Protein AF-A0A096A173-F1 (afdb_monomer)

Radius of gyration: 18.86 Å; Cα contacts (8 Å, |Δi|>4): 396; chains: 1; bounding box: 48×46×53 Å

pLDDT: mean 77.0, std 23.33, range [26.2, 98.31]

Secondary structure (DSSP, 8-state):
---GGGB--GGGTTT-SS-EEEETTTEEEETTGGG-HHHHHHHHHHHHHHHSSSSEEEEEEEEEEEE----TT-----EEEEEEEEEEEES---HHHHHHHHHHHHHHHTTT-S---SSS-----S----TTHHHHHHHHHHHHHS-S--GGGG-BPPHHHHHHHHHHH--GGGS---SSS-EE---TTT-TTPPPEE-PPPGGGGSSPPP-TTS-TTEEEEEEE--GGGS-TTSTTTTT------

Organism: NCBI:txid1401065

Structure (mmCIF, N/CA/C/O backbone):
data_AF-A0A096A173-F1
#
_entry.id   AF-A0A096A173-F1
#
loop_
_atom_site.group_PDB
_atom_site.id
_atom_site.type_symbol
_atom_site.label_atom_id
_atom_site.label_alt_id
_atom_site.label_comp_id
_atom_site.label_asym_id
_atom_site.label_entity_id
_atom_site.label_seq_id
_atom_site.pdbx_PDB_ins_code
_atom_site.Cartn_x
_atom_site.Cartn_y
_atom_site.Cartn_z
_atom_site.occupancy
_atom_site.B_iso_or_equiv
_atom_site.auth_seq_id
_atom_site.auth_comp_id
_atom_site.auth_asym_id
_atom_site.auth_atom_id
_atom_site.pdbx_PDB_model_num
ATOM 1 N N . MET A 1 1 ? 13.958 -5.681 0.541 1.00 63.72 1 MET A N 1
ATOM 2 C CA . MET A 1 1 ? 14.203 -4.864 -0.664 1.00 63.72 1 MET A CA 1
ATOM 3 C C . MET A 1 1 ? 14.068 -5.769 -1.860 1.00 63.72 1 MET A C 1
ATOM 5 O O . MET A 1 1 ? 14.714 -6.819 -1.866 1.00 63.72 1 MET A O 1
ATOM 9 N N . SER A 1 2 ? 13.251 -5.351 -2.819 1.00 82.19 2 SER A N 1
ATOM 10 C CA . SER A 1 2 ? 13.008 -6.082 -4.056 1.00 82.19 2 SER A CA 1
ATOM 11 C C . SER A 1 2 ? 14.286 -6.276 -4.865 1.00 82.19 2 SER A C 1
ATOM 13 O O . SER A 1 2 ? 15.224 -5.469 -4.803 1.00 82.19 2 SER A O 1
ATOM 15 N N . LYS A 1 3 ? 14.329 -7.359 -5.632 1.00 90.69 3 LYS A N 1
ATOM 16 C CA . LYS A 1 3 ? 15.422 -7.715 -6.536 1.00 90.69 3 LYS A CA 1
ATOM 17 C C . LYS A 1 3 ? 14.900 -7.832 -7.959 1.00 90.69 3 LYS A C 1
ATOM 19 O O . LYS A 1 3 ? 13.739 -8.136 -8.201 1.00 90.69 3 LYS A O 1
ATOM 24 N N . ARG A 1 4 ? 15.816 -7.718 -8.919 1.00 94.06 4 ARG A N 1
ATOM 25 C CA . ARG A 1 4 ? 15.527 -7.952 -10.340 1.00 94.06 4 ARG A CA 1
ATOM 26 C C . ARG A 1 4 ? 14.900 -9.325 -10.601 1.00 94.06 4 ARG A C 1
ATOM 28 O O . ARG A 1 4 ? 14.065 -9.461 -11.485 1.00 94.06 4 ARG A O 1
ATOM 35 N N . SER A 1 5 ? 15.340 -10.344 -9.859 1.00 94.56 5 SER A N 1
ATOM 36 C CA . SER A 1 5 ? 14.834 -11.718 -9.954 1.00 94.56 5 SER A CA 1
ATOM 37 C C . SER A 1 5 ? 13.369 -11.847 -9.554 1.00 94.56 5 SER A C 1
ATOM 39 O O . SER A 1 5 ? 12.719 -12.796 -9.973 1.00 94.56 5 SER A O 1
ATOM 41 N N . ASP A 1 6 ? 12.862 -10.897 -8.770 1.00 94.94 6 ASP A N 1
ATOM 42 C CA . ASP A 1 6 ? 11.492 -10.915 -8.271 1.00 94.94 6 ASP A CA 1
ATOM 43 C C . ASP A 1 6 ? 10.515 -10.412 -9.344 1.00 94.94 6 ASP A C 1
ATOM 45 O O . ASP A 1 6 ? 9.308 -10.525 -9.160 1.00 94.94 6 ASP A O 1
ATOM 49 N N . ILE A 1 7 ? 11.013 -9.886 -10.476 1.00 97.81 7 ILE A N 1
ATOM 50 C CA . ILE A 1 7 ? 10.177 -9.415 -11.581 1.00 97.81 7 ILE A CA 1
ATOM 51 C C . ILE A 1 7 ? 9.502 -10.604 -12.273 1.00 97.81 7 ILE A C 1
ATOM 53 O O . ILE A 1 7 ? 10.168 -11.451 -12.887 1.00 97.81 7 ILE A O 1
ATOM 57 N N . ILE A 1 8 ? 8.173 -10.625 -12.219 1.00 97.50 8 ILE A N 1
ATOM 58 C CA . ILE A 1 8 ? 7.322 -11.687 -12.771 1.00 97.50 8 ILE A CA 1
ATOM 59 C C . ILE A 1 8 ? 6.489 -11.199 -13.961 1.00 97.50 8 ILE A C 1
ATOM 61 O O . ILE A 1 8 ? 6.553 -10.029 -14.341 1.00 97.50 8 ILE A O 1
ATOM 65 N N . ASP A 1 9 ? 5.726 -12.112 -14.565 1.00 96.88 9 ASP A N 1
ATOM 66 C CA . ASP A 1 9 ? 4.742 -11.748 -15.579 1.00 96.88 9 ASP A CA 1
ATOM 67 C C . ASP A 1 9 ? 3.527 -11.035 -14.951 1.00 96.88 9 ASP A C 1
ATOM 69 O O . ASP A 1 9 ? 3.033 -11.475 -13.908 1.00 96.88 9 ASP A O 1
ATOM 73 N N . PRO A 1 10 ? 3.022 -9.946 -15.557 1.00 95.00 10 PRO A N 1
ATOM 74 C CA . PRO A 1 10 ? 1.789 -9.289 -15.131 1.00 95.00 10 PRO A CA 1
ATOM 75 C C . PRO A 1 10 ? 0.573 -10.200 -14.974 1.00 95.00 10 PRO A C 1
ATOM 77 O O . PRO A 1 10 ? -0.252 -9.928 -14.101 1.00 95.00 10 PRO A O 1
ATOM 80 N N . SER A 1 11 ? 0.440 -11.260 -15.782 1.00 94.62 11 SER A N 1
ATOM 81 C CA . SER A 1 11 ? -0.697 -12.189 -15.692 1.00 94.62 11 SER A CA 1
ATOM 82 C C . SER A 1 11 ? -0.766 -12.896 -14.341 1.00 94.62 11 SER A C 1
ATOM 84 O O . SER A 1 11 ? -1.846 -13.239 -13.867 1.00 94.62 11 SER A O 1
ATOM 86 N N . ASP A 1 12 ? 0.386 -13.075 -13.697 1.00 94.44 12 ASP A N 1
ATOM 87 C CA . ASP A 1 12 ? 0.510 -13.735 -12.403 1.00 94.44 12 ASP A CA 1
ATOM 88 C C . ASP A 1 12 ? 0.215 -12.792 -11.225 1.00 94.44 12 ASP A C 1
ATOM 90 O O . ASP A 1 12 ? -0.012 -13.248 -10.101 1.00 94.44 12 ASP A O 1
ATOM 94 N N . ALA A 1 13 ? 0.235 -11.473 -11.450 1.00 93.19 13 ALA A N 1
ATOM 95 C CA . ALA A 1 13 ? 0.161 -10.467 -10.391 1.00 93.19 13 ALA A CA 1
ATOM 96 C C . ALA A 1 13 ? -1.110 -10.543 -9.520 1.00 93.19 13 ALA A C 1
ATOM 98 O O . ALA A 1 13 ? -0.990 -10.388 -8.302 1.00 93.19 13 ALA A O 1
ATOM 99 N N . PRO A 1 14 ? -2.314 -10.821 -10.067 1.00 90.06 14 PRO A N 1
ATOM 100 C CA . PRO A 1 14 ? -3.526 -10.922 -9.255 1.00 90.06 14 PRO A CA 1
ATOM 101 C C . PRO A 1 14 ? -3.526 -12.092 -8.265 1.00 90.06 14 PRO A C 1
ATOM 103 O O . PRO A 1 14 ? -4.200 -12.010 -7.236 1.00 90.06 14 PRO A O 1
ATOM 106 N N . VAL A 1 15 ? -2.791 -13.167 -8.572 1.00 88.81 15 VAL A N 1
ATOM 107 C CA . VAL A 1 15 ? -2.857 -14.446 -7.844 1.00 88.81 15 VAL A CA 1
ATOM 108 C C . VAL A 1 15 ? -1.610 -14.745 -7.016 1.00 88.81 15 VAL A C 1
ATOM 110 O O . VAL A 1 15 ? -1.698 -15.474 -6.028 1.00 88.81 15 VAL A O 1
ATOM 113 N N . LYS A 1 16 ? -0.442 -14.198 -7.375 1.00 90.81 16 LYS A N 1
ATOM 114 C CA . LYS A 1 16 ? 0.799 -14.501 -6.658 1.00 90.81 16 LYS A CA 1
ATOM 115 C C . LYS A 1 16 ? 0.898 -13.793 -5.312 1.00 90.81 16 LYS A C 1
ATOM 117 O O . LYS A 1 16 ? 0.551 -12.631 -5.131 1.00 90.81 16 LYS A O 1
ATOM 122 N N . ALA A 1 17 ? 1.459 -14.542 -4.368 1.00 87.81 17 ALA A N 1
ATOM 123 C CA . ALA A 1 17 ? 1.749 -14.117 -3.008 1.00 87.81 17 ALA A CA 1
ATOM 124 C C . ALA A 1 17 ? 2.916 -13.124 -2.899 1.00 87.81 17 ALA A C 1
ATOM 126 O O . ALA A 1 17 ? 3.053 -12.457 -1.878 1.00 87.81 17 ALA A O 1
ATOM 127 N N . SER A 1 18 ? 3.793 -13.093 -3.897 1.00 92.19 18 SER A N 1
ATOM 128 C CA . SER A 1 18 ? 5.006 -12.287 -3.926 1.00 92.19 18 SER A CA 1
ATOM 129 C C . SER A 1 18 ? 5.456 -12.084 -5.369 1.00 92.19 18 SER A C 1
ATOM 131 O O . SER A 1 18 ? 5.019 -12.789 -6.283 1.00 92.19 18 SER A O 1
ATOM 133 N N . GLY A 1 19 ? 6.335 -11.109 -5.563 1.00 95.06 19 GLY A N 1
ATOM 134 C CA . GLY A 1 19 ? 6.853 -10.725 -6.866 1.00 95.06 19 GLY A CA 1
ATOM 135 C C . GLY A 1 19 ? 6.856 -9.214 -7.021 1.00 95.06 19 GLY A C 1
ATOM 136 O O . GLY A 1 19 ? 6.319 -8.483 -6.191 1.00 95.06 19 GLY A O 1
ATOM 137 N N . LEU A 1 20 ? 7.476 -8.766 -8.097 1.00 97.69 20 LEU A N 1
ATOM 138 C CA . LEU A 1 20 ? 7.623 -7.372 -8.451 1.00 97.69 20 LEU A CA 1
ATOM 139 C C . LEU A 1 20 ? 7.046 -7.174 -9.853 1.00 97.69 20 LEU A C 1
ATOM 141 O O . LEU A 1 20 ? 7.402 -7.883 -10.793 1.00 97.69 20 LEU A O 1
ATOM 145 N N . VAL A 1 21 ? 6.155 -6.205 -10.008 1.00 98.06 21 VAL A N 1
ATOM 146 C CA . VAL A 1 21 ? 5.632 -5.799 -11.320 1.00 98.06 21 VAL A CA 1
ATOM 147 C C . VAL A 1 21 ? 5.715 -4.289 -11.462 1.00 98.06 21 VAL A C 1
ATOM 149 O O . VAL A 1 21 ? 5.826 -3.568 -10.470 1.00 98.06 21 VAL A O 1
ATOM 152 N N . TYR A 1 22 ? 5.683 -3.804 -12.701 1.00 98.31 22 TYR A N 1
ATOM 153 C CA . TYR A 1 22 ? 5.669 -2.374 -12.980 1.00 98.31 22 TYR A CA 1
ATOM 154 C C . TYR A 1 22 ? 4.326 -1.954 -13.581 1.00 98.31 22 TYR A C 1
ATOM 156 O O . TYR A 1 22 ? 3.824 -2.574 -14.519 1.00 98.31 22 TYR A O 1
ATOM 164 N N . SER A 1 23 ? 3.768 -0.883 -13.030 1.00 98.12 23 SER A N 1
ATOM 165 C CA . SER A 1 23 ? 2.531 -0.224 -13.430 1.00 98.12 23 SER A CA 1
ATOM 166 C C . SER A 1 23 ? 2.847 1.156 -13.992 1.00 98.12 23 SER A C 1
ATOM 168 O O . SER A 1 23 ? 3.583 1.933 -13.384 1.00 98.12 23 SER A O 1
ATOM 170 N N . GLU A 1 24 ? 2.227 1.514 -15.114 1.00 96.94 24 GLU A N 1
ATOM 171 C CA . GLU A 1 24 ? 2.326 2.883 -15.639 1.00 96.94 24 GLU A CA 1
ATOM 172 C C . GLU A 1 24 ? 1.540 3.907 -14.805 1.00 96.94 24 GLU A C 1
ATOM 174 O O . GLU A 1 24 ? 1.731 5.110 -14.970 1.00 96.94 24 GLU A O 1
ATOM 179 N N . VAL A 1 25 ? 0.671 3.441 -13.904 1.00 97.06 25 VAL A N 1
ATOM 180 C CA . VAL A 1 25 ? -0.193 4.277 -13.062 1.00 97.06 25 VAL A CA 1
ATOM 181 C C . VAL A 1 25 ? 0.436 4.534 -11.695 1.00 97.06 25 VAL A C 1
ATOM 183 O O . VAL A 1 25 ? 0.463 5.678 -11.247 1.00 97.06 25 VAL A O 1
ATOM 186 N N . ILE A 1 26 ? 0.949 3.493 -11.028 1.00 96.50 26 ILE A N 1
ATOM 187 C CA . ILE A 1 26 ? 1.466 3.602 -9.652 1.00 96.50 26 ILE A CA 1
ATOM 188 C C . ILE A 1 26 ? 2.958 3.278 -9.494 1.00 96.50 26 ILE A C 1
ATOM 190 O O . ILE A 1 26 ? 3.491 3.413 -8.394 1.00 96.50 26 ILE A O 1
ATOM 194 N N . GLY A 1 27 ? 3.654 2.927 -10.579 1.00 97.25 27 GLY A N 1
ATOM 195 C CA . GLY A 1 27 ? 5.081 2.608 -10.570 1.00 97.25 27 GLY A CA 1
ATOM 196 C C . GLY A 1 27 ? 5.355 1.149 -10.207 1.00 97.25 27 GLY A C 1
ATOM 197 O O . GLY A 1 27 ? 4.614 0.247 -10.596 1.00 97.25 27 GLY A O 1
ATOM 198 N N . TRP A 1 28 ? 6.450 0.897 -9.493 1.00 97.81 28 TRP A N 1
ATOM 199 C CA . TRP A 1 28 ? 6.791 -0.450 -9.031 1.00 97.81 28 TRP A CA 1
ATOM 200 C C . TRP A 1 28 ? 5.852 -0.921 -7.917 1.00 97.81 28 TRP A C 1
ATOM 202 O O . TRP A 1 28 ? 5.540 -0.157 -7.005 1.00 97.81 28 TRP A O 1
ATOM 212 N N . ILE A 1 29 ? 5.433 -2.185 -7.991 1.00 97.12 29 ILE A N 1
ATOM 213 C CA . ILE A 1 29 ? 4.527 -2.825 -7.034 1.00 97.12 29 ILE A CA 1
ATOM 214 C C . ILE A 1 29 ? 5.198 -4.081 -6.483 1.00 97.12 29 ILE A C 1
ATOM 216 O O . ILE A 1 29 ? 5.394 -5.048 -7.223 1.00 97.12 29 ILE A O 1
ATOM 220 N N . ASP A 1 30 ? 5.496 -4.079 -5.185 1.00 95.00 30 ASP A N 1
ATOM 221 C CA . ASP A 1 30 ? 5.823 -5.292 -4.435 1.00 95.00 30 ASP A CA 1
ATOM 222 C C . ASP A 1 30 ? 4.512 -6.004 -4.082 1.00 95.00 30 ASP A C 1
ATOM 224 O O . ASP A 1 30 ? 3.683 -5.508 -3.312 1.00 95.00 30 ASP A O 1
ATOM 228 N N . LEU A 1 31 ? 4.305 -7.178 -4.675 1.00 94.62 31 LEU A N 1
ATOM 229 C CA . LEU A 1 31 ? 3.081 -7.952 -4.505 1.00 94.62 31 LEU A CA 1
ATOM 230 C C . LEU A 1 31 ? 2.922 -8.515 -3.100 1.00 94.62 31 LEU A C 1
ATOM 232 O O . LEU A 1 31 ? 1.787 -8.749 -2.707 1.00 94.62 31 LEU A O 1
ATOM 236 N N . GLY A 1 32 ? 4.010 -8.715 -2.352 1.00 90.25 32 GLY A N 1
ATOM 237 C CA . GLY A 1 32 ? 3.960 -9.118 -0.950 1.00 90.25 32 GLY A CA 1
ATOM 238 C C . GLY A 1 32 ? 3.391 -8.004 -0.074 1.00 90.25 32 GLY A C 1
ATOM 239 O O . GLY A 1 32 ? 2.492 -8.253 0.729 1.00 90.25 32 GLY A O 1
ATOM 240 N N . HIS A 1 33 ? 3.837 -6.765 -0.292 1.00 88.69 33 HIS A N 1
ATOM 241 C CA . HIS A 1 33 ? 3.277 -5.580 0.369 1.00 88.69 33 HIS A CA 1
ATOM 242 C C . HIS A 1 33 ? 1.841 -5.283 -0.084 1.00 88.69 33 HIS A C 1
ATOM 244 O O . HIS A 1 33 ? 0.974 -4.966 0.728 1.00 88.69 33 HIS A O 1
ATOM 250 N N . ALA A 1 34 ? 1.540 -5.469 -1.369 1.00 93.31 34 ALA A N 1
ATOM 251 C CA . ALA A 1 34 ? 0.218 -5.199 -1.928 1.00 93.31 34 ALA A CA 1
ATOM 252 C C . ALA A 1 34 ? -0.868 -6.222 -1.551 1.00 93.31 34 ALA A C 1
ATOM 254 O O . ALA A 1 34 ? -1.975 -6.148 -2.084 1.00 93.31 34 ALA A O 1
ATOM 255 N N . ARG A 1 35 ? -0.610 -7.187 -0.659 1.00 90.44 35 ARG A N 1
ATOM 256 C CA . ARG A 1 35 ? -1.622 -8.167 -0.217 1.00 90.44 35 ARG A CA 1
ATOM 257 C C . ARG A 1 35 ? -2.678 -7.537 0.681 1.00 90.44 35 ARG A C 1
ATOM 259 O O . ARG A 1 35 ? -3.853 -7.882 0.544 1.00 90.44 35 ARG A O 1
ATOM 266 N N . GLY A 1 36 ? -2.261 -6.658 1.592 1.00 91.25 36 GLY A N 1
ATOM 267 C CA . GLY A 1 36 ? -3.119 -6.094 2.639 1.00 91.25 36 GLY A CA 1
ATOM 268 C C . GLY A 1 36 ? -3.430 -7.051 3.794 1.00 91.25 36 GLY A C 1
ATOM 269 O O . GLY A 1 36 ? -4.474 -6.910 4.429 1.00 91.25 36 GLY A O 1
ATOM 270 N N . ASP A 1 37 ? -2.591 -8.066 4.036 1.00 90.00 37 ASP A N 1
ATOM 271 C CA . ASP A 1 37 ? -2.775 -8.999 5.163 1.00 90.00 37 ASP A CA 1
ATOM 272 C C . ASP A 1 37 ? -2.637 -8.291 6.520 1.00 90.00 37 ASP A C 1
ATOM 274 O O . ASP A 1 37 ? -3.414 -8.541 7.438 1.00 90.00 37 ASP A O 1
ATOM 278 N N . ASP A 1 38 ? -1.703 -7.350 6.614 1.00 87.00 38 ASP A N 1
ATOM 279 C CA . ASP A 1 38 ? -1.510 -6.455 7.756 1.00 87.00 38 ASP A CA 1
ATOM 280 C C . ASP A 1 38 ? -2.766 -5.623 8.063 1.00 87.00 38 ASP A C 1
ATOM 282 O O . ASP A 1 38 ? -3.218 -5.552 9.208 1.00 87.00 38 ASP A O 1
ATOM 286 N N . ILE A 1 39 ? -3.394 -5.055 7.033 1.00 94.12 39 ILE A N 1
ATOM 287 C CA . ILE A 1 39 ? -4.641 -4.299 7.164 1.00 94.12 39 ILE A CA 1
ATOM 288 C C . ILE A 1 39 ? -5.798 -5.214 7.565 1.00 94.12 39 ILE A C 1
ATOM 290 O O . ILE A 1 39 ? -6.571 -4.857 8.455 1.00 94.12 39 ILE A O 1
ATOM 294 N N . ARG A 1 40 ? -5.913 -6.412 6.978 1.00 95.06 40 ARG A N 1
ATOM 295 C CA . ARG A 1 40 ? -6.922 -7.401 7.399 1.00 95.06 40 ARG A CA 1
ATOM 296 C C . ARG A 1 40 ? -6.765 -7.774 8.873 1.00 95.06 40 ARG A C 1
ATOM 298 O O . ARG A 1 40 ? -7.765 -7.815 9.587 1.00 95.06 40 ARG A O 1
ATOM 305 N N . ALA A 1 41 ? -5.535 -7.965 9.345 1.00 93.19 41 ALA A N 1
ATOM 306 C CA . ALA A 1 41 ? -5.255 -8.244 10.751 1.00 93.19 41 ALA A CA 1
ATOM 307 C C . ALA A 1 41 ? -5.673 -7.082 11.670 1.00 93.19 41 ALA A C 1
ATOM 309 O O . ALA A 1 41 ? -6.257 -7.312 12.731 1.00 93.19 41 ALA A O 1
ATOM 310 N N . VAL A 1 42 ? -5.440 -5.829 11.264 1.00 94.75 42 VAL A N 1
ATOM 311 C CA . VAL A 1 42 ? -5.917 -4.640 11.996 1.00 94.75 42 VAL A CA 1
ATOM 312 C C . VAL A 1 42 ? -7.443 -4.591 12.059 1.00 94.75 42 VAL A C 1
ATOM 314 O O . VAL A 1 42 ? -8.014 -4.389 13.131 1.00 94.75 42 VAL A O 1
ATOM 317 N N . LEU A 1 43 ? -8.125 -4.805 10.933 1.00 97.00 43 LEU A N 1
ATOM 318 C CA . LEU A 1 43 ? -9.590 -4.783 10.887 1.00 97.00 43 LEU A CA 1
ATOM 319 C C . LEU A 1 43 ? -10.205 -5.915 11.712 1.00 97.00 43 LEU A C 1
ATOM 321 O O . LEU A 1 43 ? -11.227 -5.697 12.365 1.00 97.00 43 LEU A O 1
ATOM 325 N N . HIS A 1 44 ? -9.565 -7.085 11.735 1.00 96.75 44 HIS A N 1
ATOM 326 C CA . HIS A 1 44 ? -9.956 -8.200 12.589 1.00 96.75 44 HIS A CA 1
ATOM 327 C C . HIS A 1 44 ? -9.815 -7.852 14.077 1.00 96.75 44 HIS A C 1
ATOM 329 O O . HIS A 1 44 ? -10.771 -8.025 14.831 1.00 96.75 44 HIS A O 1
ATOM 335 N N . GLN A 1 45 ? -8.682 -7.273 14.501 1.00 97.12 45 GLN A N 1
ATOM 336 C CA . GLN A 1 45 ? -8.511 -6.783 15.878 1.00 97.12 45 GLN A CA 1
ATOM 337 C C . GLN A 1 45 ? -9.610 -5.785 16.263 1.00 97.12 45 GLN A C 1
ATOM 339 O O . GLN A 1 45 ? -10.197 -5.898 17.337 1.00 97.12 45 GLN A O 1
ATOM 344 N N . MET A 1 46 ? -9.948 -4.846 15.370 1.00 97.19 46 MET A N 1
ATOM 345 C CA . MET A 1 46 ? -11.050 -3.913 15.616 1.00 97.19 46 MET A CA 1
ATOM 346 C C . MET A 1 46 ? -12.406 -4.618 15.687 1.00 97.19 46 MET A C 1
ATOM 348 O O . MET A 1 46 ? -13.233 -4.257 16.510 1.00 97.19 46 MET A O 1
ATOM 352 N N . GLN A 1 47 ? -12.662 -5.618 14.842 1.00 97.44 47 GLN A N 1
ATOM 353 C CA . GLN A 1 47 ? -13.907 -6.388 14.885 1.00 97.44 47 GLN A CA 1
ATOM 354 C C . GLN A 1 47 ? -14.070 -7.151 16.206 1.00 97.44 47 GLN A C 1
ATOM 356 O O . GLN A 1 47 ? -15.172 -7.183 16.749 1.00 97.44 47 GLN A O 1
ATOM 361 N N . VAL A 1 48 ? -12.992 -7.747 16.720 1.00 97.00 48 VAL A N 1
ATOM 362 C CA . VAL A 1 48 ? -12.975 -8.392 18.042 1.00 97.00 48 VAL A CA 1
ATOM 363 C C . VAL A 1 48 ? -13.208 -7.354 19.141 1.00 97.00 48 VAL A C 1
ATOM 365 O O . VAL A 1 48 ? -14.061 -7.554 20.002 1.00 97.00 48 VAL A O 1
ATOM 368 N N . GLY A 1 49 ? -12.516 -6.216 19.073 1.00 95.75 49 GLY A N 1
ATOM 369 C CA . GLY A 1 49 ? -12.652 -5.120 20.030 1.00 95.75 49 GLY A CA 1
ATOM 370 C C . GLY A 1 49 ? -14.065 -4.534 20.107 1.00 95.75 49 GLY A C 1
ATOM 371 O O . GLY A 1 49 ? -14.609 -4.382 21.198 1.00 95.75 49 GLY A O 1
ATOM 372 N N . GLU A 1 50 ? -14.709 -4.302 18.962 1.00 96.19 50 GLU A N 1
ATOM 373 C CA . GLU A 1 50 ? -16.099 -3.822 18.878 1.00 96.19 50 GLU A CA 1
ATOM 374 C C . GLU A 1 50 ? -17.120 -4.805 19.478 1.00 96.19 50 GLU A C 1
ATOM 376 O O . GLU A 1 50 ? -18.206 -4.400 19.892 1.00 96.19 50 GLU A O 1
ATOM 381 N N . ARG A 1 51 ? -16.782 -6.098 19.559 1.00 95.94 51 ARG A N 1
ATOM 382 C CA . ARG A 1 51 ? -17.609 -7.133 20.204 1.00 95.94 51 ARG A CA 1
ATOM 383 C C . ARG A 1 51 ? -17.314 -7.307 21.694 1.00 95.94 51 ARG A C 1
ATOM 385 O O . ARG A 1 51 ? -18.062 -8.006 22.368 1.00 95.94 51 ARG A O 1
ATOM 392 N N . SER A 1 52 ? -16.245 -6.699 22.207 1.00 94.00 52 SER A N 1
ATOM 393 C CA . SER A 1 52 ? -15.889 -6.774 23.627 1.00 94.00 52 SER A CA 1
ATOM 394 C C . SER A 1 52 ? -16.825 -5.921 24.492 1.00 94.00 52 SER A C 1
ATOM 396 O O . SER A 1 52 ? -17.529 -5.048 23.982 1.00 94.00 52 SER A O 1
ATOM 398 N N . ASN A 1 53 ? -16.826 -6.140 25.808 1.00 93.19 53 ASN A N 1
ATOM 399 C CA . ASN A 1 53 ? -17.572 -5.309 26.763 1.00 93.19 53 ASN A CA 1
ATOM 400 C C . ASN A 1 53 ? -16.793 -4.066 27.220 1.00 93.19 53 ASN A C 1
ATOM 402 O O . ASN A 1 53 ? -17.319 -3.266 27.988 1.00 93.19 53 ASN A O 1
ATOM 406 N N . GLU A 1 54 ? -15.571 -3.880 26.721 1.00 91.19 54 GLU A N 1
ATOM 407 C CA . GLU A 1 54 ? -14.709 -2.778 27.126 1.00 91.19 54 GLU A CA 1
ATOM 408 C C . GLU A 1 54 ? -15.084 -1.469 26.407 1.00 91.19 54 GLU A C 1
ATOM 410 O O . GLU A 1 54 ? -15.416 -1.480 25.214 1.00 91.19 54 GLU A O 1
ATOM 415 N N . PRO A 1 55 ? -15.001 -0.308 27.087 1.00 90.50 55 PRO A N 1
ATOM 416 C CA . PRO A 1 55 ? -15.242 0.993 26.462 1.00 90.50 55 PRO A CA 1
ATOM 417 C C . PRO A 1 55 ? -14.164 1.362 25.430 1.00 90.50 55 PRO A C 1
ATOM 419 O O . PRO A 1 55 ? -14.424 2.146 24.515 1.00 90.50 55 PRO A O 1
ATOM 422 N N . TYR A 1 56 ? -12.967 0.784 25.560 1.00 92.88 56 TYR A N 1
ATOM 423 C CA . TYR A 1 56 ? -11.846 0.923 24.635 1.00 92.88 56 TYR A CA 1
ATOM 424 C C . TYR A 1 56 ? -11.225 -0.441 24.366 1.00 92.88 56 TYR A C 1
ATOM 426 O O . TYR A 1 56 ? -11.154 -1.282 25.255 1.00 92.88 56 TYR A O 1
ATOM 434 N N . TYR A 1 57 ? -10.694 -0.634 23.165 1.00 93.19 57 TYR A N 1
ATOM 435 C CA . TYR A 1 57 ? -9.949 -1.839 22.822 1.00 93.19 57 TYR A CA 1
ATOM 436 C C . TYR A 1 57 ? -8.618 -1.498 22.160 1.00 93.19 57 TYR A C 1
ATOM 438 O O . TYR A 1 57 ? -8.461 -0.486 21.473 1.00 93.19 57 TYR A O 1
ATOM 446 N N . ARG A 1 58 ? -7.632 -2.365 22.3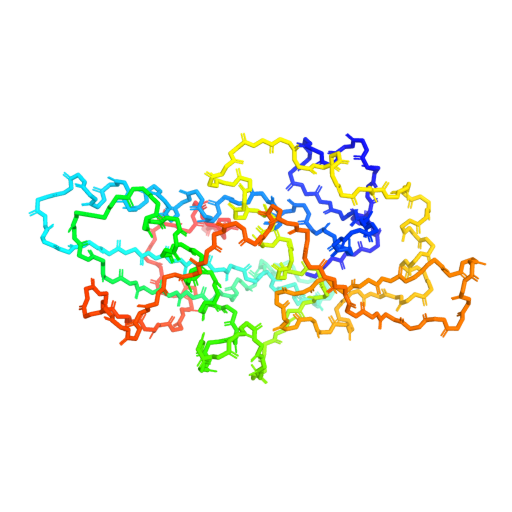89 1.00 92.12 58 ARG A N 1
ATOM 447 C CA . ARG A 1 58 ? -6.272 -2.205 21.880 1.00 92.12 58 ARG A CA 1
ATOM 448 C C . ARG A 1 58 ? -6.155 -2.764 20.468 1.00 92.12 58 ARG A C 1
ATOM 450 O O . ARG A 1 58 ? -6.530 -3.906 20.225 1.00 92.12 58 ARG A O 1
ATOM 457 N N . VAL A 1 59 ? -5.556 -1.987 19.571 1.00 92.56 59 VAL A N 1
ATOM 458 C CA . VAL A 1 59 ? -5.203 -2.414 18.213 1.00 92.56 59 VAL A CA 1
ATOM 459 C C . VAL A 1 59 ? -3.734 -2.153 17.959 1.00 92.56 59 VAL A C 1
ATOM 461 O O . VAL A 1 59 ? -3.218 -1.076 18.256 1.00 92.56 59 VAL A O 1
ATOM 464 N N . VAL A 1 60 ? -3.064 -3.147 17.391 1.00 88.06 60 VAL A N 1
ATOM 465 C CA . VAL A 1 60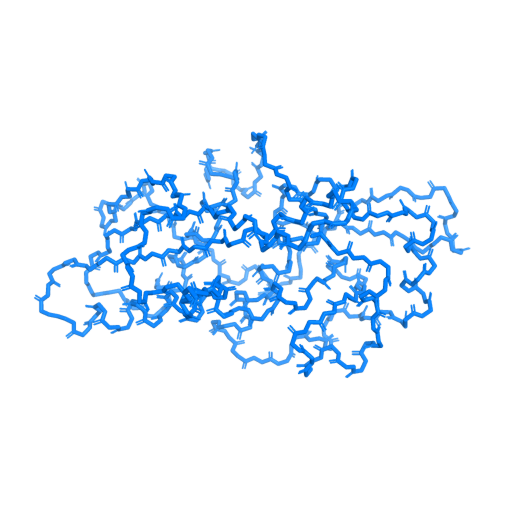 ? -1.664 -3.075 16.985 1.00 88.06 60 VAL A CA 1
ATOM 466 C C . VAL A 1 60 ? -1.586 -3.127 15.473 1.00 88.06 60 VAL A C 1
ATOM 468 O O . VAL A 1 60 ? -2.116 -4.048 14.853 1.00 88.06 60 VAL A O 1
ATOM 471 N N . TYR A 1 61 ? -0.871 -2.175 14.890 1.00 85.50 61 TYR A N 1
ATOM 472 C CA . TYR A 1 61 ? -0.401 -2.281 13.516 1.00 85.50 61 TYR A CA 1
ATOM 473 C C . TYR A 1 61 ? 1.114 -2.459 13.535 1.00 85.50 61 TYR A C 1
ATOM 475 O O . TYR A 1 61 ? 1.818 -1.670 14.166 1.00 85.50 61 TYR A O 1
ATOM 483 N N . THR A 1 62 ? 1.604 -3.499 12.867 1.00 76.50 62 THR A N 1
ATOM 484 C CA . THR A 1 62 ? 3.026 -3.824 12.736 1.00 76.50 62 THR A CA 1
ATOM 485 C C . THR A 1 62 ? 3.419 -3.798 11.268 1.00 76.50 62 THR A C 1
ATOM 487 O O . THR A 1 62 ? 2.710 -4.313 10.411 1.00 76.50 62 THR A O 1
ATOM 490 N N . GLN A 1 63 ? 4.598 -3.254 10.982 1.00 68.00 63 GLN A N 1
ATOM 491 C CA . GLN A 1 63 ? 5.238 -3.409 9.685 1.00 68.00 63 GLN A CA 1
ATOM 492 C C . GLN A 1 63 ? 6.603 -4.056 9.886 1.00 68.00 63 GLN A C 1
ATOM 494 O O . GLN A 1 63 ? 7.517 -3.469 10.470 1.00 68.00 63 GLN A O 1
ATOM 499 N N . THR A 1 64 ? 6.742 -5.299 9.436 1.00 56.44 64 THR A N 1
ATOM 500 C CA . THR A 1 64 ? 7.998 -6.046 9.525 1.00 56.44 64 THR A CA 1
ATOM 501 C C . THR A 1 64 ? 8.925 -5.669 8.374 1.00 56.44 64 THR A C 1
ATOM 503 O O . THR A 1 64 ? 8.623 -5.962 7.219 1.00 56.44 64 THR A O 1
ATOM 506 N N . MET A 1 65 ? 10.098 -5.100 8.672 1.00 48.34 65 MET A N 1
ATOM 507 C CA . MET A 1 65 ? 11.189 -5.021 7.700 1.00 48.34 65 MET A CA 1
ATOM 508 C C . MET A 1 65 ? 12.103 -6.239 7.868 1.00 48.34 65 MET A C 1
ATOM 510 O O . MET A 1 65 ? 12.819 -6.374 8.865 1.00 48.34 65 MET A O 1
ATOM 514 N N . ARG A 1 66 ? 12.132 -7.133 6.874 1.00 38.94 66 ARG A N 1
ATOM 515 C CA . ARG A 1 66 ? 13.165 -8.178 6.793 1.00 38.94 66 ARG A CA 1
ATOM 516 C C . ARG A 1 66 ? 14.491 -7.528 6.382 1.00 38.94 66 ARG A C 1
ATOM 518 O O . ARG A 1 66 ? 14.684 -7.190 5.214 1.00 38.94 66 ARG A O 1
ATOM 525 N N . LYS A 1 67 ? 15.428 -7.358 7.322 1.00 33.66 67 LYS A N 1
ATOM 526 C CA . LYS A 1 67 ? 16.828 -7.049 6.988 1.00 33.66 67 LYS A CA 1
ATOM 527 C C . LYS A 1 67 ? 17.569 -8.352 6.695 1.00 33.66 67 LYS A C 1
ATOM 529 O O . LYS A 1 67 ? 17.895 -9.106 7.606 1.00 33.66 67 LYS A O 1
ATOM 534 N N . THR A 1 68 ? 17.889 -8.595 5.428 1.00 32.97 68 THR A N 1
ATOM 535 C CA . THR A 1 68 ? 18.908 -9.582 5.053 1.00 32.97 68 THR A CA 1
ATOM 536 C C . THR A 1 68 ? 20.275 -8.906 5.178 1.00 32.97 68 THR A C 1
ATOM 538 O O . THR A 1 68 ? 20.689 -8.188 4.271 1.00 32.97 68 THR A O 1
ATOM 541 N N . LYS A 1 69 ? 20.980 -9.072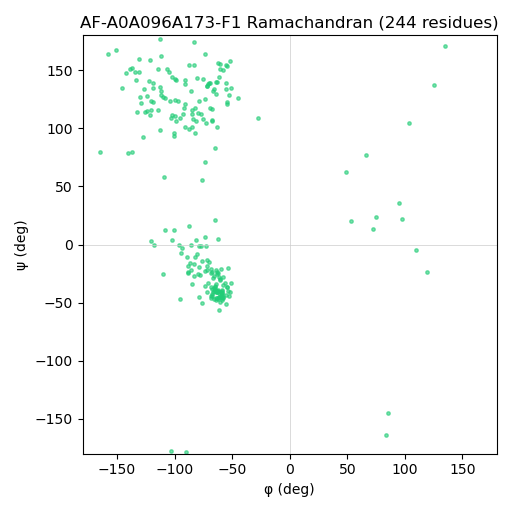 6.304 1.00 34.56 69 LYS A N 1
ATOM 542 C CA . LYS A 1 69 ? 22.427 -8.809 6.333 1.00 34.56 69 LYS A CA 1
ATOM 543 C C . LYS A 1 69 ? 23.121 -10.079 5.855 1.00 34.56 69 LYS A C 1
ATOM 545 O O . LYS A 1 69 ? 23.235 -11.038 6.602 1.00 34.56 69 LYS A O 1
ATOM 550 N N . GLY A 1 70 ? 23.542 -10.083 4.595 1.00 30.69 70 GLY A N 1
ATOM 551 C CA . GLY A 1 70 ? 24.452 -11.099 4.089 1.00 30.69 70 GLY A CA 1
ATOM 552 C C . GLY A 1 70 ? 25.864 -10.828 4.600 1.00 30.69 70 GLY A C 1
ATOM 553 O O . GLY A 1 70 ? 26.513 -9.903 4.120 1.00 30.69 70 GLY A O 1
ATOM 554 N N . LEU A 1 71 ? 26.343 -11.650 5.531 1.00 30.62 71 LEU A N 1
ATOM 555 C CA . LEU A 1 71 ? 27.730 -12.105 5.492 1.00 30.62 71 LEU A CA 1
ATOM 556 C C . LEU A 1 71 ? 27.695 -13.478 4.816 1.00 30.62 71 LEU A C 1
ATOM 558 O O . LEU A 1 71 ? 26.947 -14.359 5.239 1.00 30.62 71 LEU A O 1
ATOM 562 N N . LYS A 1 72 ? 28.445 -13.638 3.721 1.00 36.44 72 LYS A N 1
ATOM 563 C CA . LYS A 1 72 ? 28.591 -14.929 3.039 1.00 36.44 72 LYS A CA 1
ATOM 564 C C . LYS A 1 72 ? 29.074 -15.969 4.059 1.00 36.44 72 LYS A C 1
ATOM 566 O O . LYS A 1 72 ? 30.142 -15.789 4.630 1.00 36.44 72 LYS A O 1
ATOM 571 N N . GLY A 1 73 ? 28.298 -17.034 4.255 1.00 36.03 73 GLY A N 1
ATOM 572 C CA . GLY A 1 73 ? 28.745 -18.245 4.953 1.00 36.03 73 GLY A CA 1
ATOM 573 C C . GLY A 1 73 ? 28.154 -18.520 6.339 1.00 36.03 73 GLY A C 1
ATOM 574 O O . GLY A 1 73 ? 28.409 -19.598 6.859 1.00 36.03 73 GLY A O 1
ATOM 575 N N . LEU A 1 74 ? 27.335 -17.633 6.917 1.00 34.38 74 LEU A N 1
ATOM 576 C CA . LEU A 1 74 ? 26.590 -17.927 8.152 1.00 34.38 74 LEU A CA 1
ATOM 577 C C . LEU A 1 74 ? 25.083 -17.790 7.898 1.00 34.38 74 LEU A C 1
ATOM 579 O O . LEU A 1 74 ? 24.602 -16.688 7.614 1.00 34.38 74 LEU A O 1
ATOM 583 N N . ASP A 1 75 ? 24.340 -18.897 8.005 1.00 40.31 75 ASP A N 1
ATOM 584 C CA . ASP A 1 75 ? 22.871 -18.910 8.019 1.00 40.31 75 ASP A CA 1
ATOM 585 C C . ASP A 1 75 ? 22.371 -18.186 9.277 1.00 40.31 75 ASP A C 1
ATOM 587 O O . ASP A 1 75 ? 22.113 -18.772 10.326 1.00 40.31 75 ASP A O 1
ATOM 591 N N . THR A 1 76 ? 22.313 -16.859 9.194 1.00 35.50 76 THR A N 1
ATOM 592 C CA . THR A 1 76 ? 21.720 -16.013 10.221 1.00 35.50 76 THR A CA 1
ATOM 593 C C . THR A 1 76 ? 20.331 -15.627 9.752 1.00 35.50 76 THR A C 1
ATOM 595 O O . THR A 1 76 ? 20.126 -14.683 8.987 1.00 35.50 76 THR A O 1
ATOM 598 N N . SER A 1 77 ? 19.362 -16.403 10.235 1.00 35.97 77 SER A N 1
ATOM 599 C CA . SER A 1 77 ? 17.953 -16.038 10.357 1.00 35.97 77 SER A CA 1
ATOM 600 C C . SER A 1 77 ? 17.801 -14.523 10.524 1.00 35.97 77 SER A C 1
ATOM 602 O O . SER A 1 77 ? 18.191 -13.965 11.553 1.00 35.97 77 SER A O 1
ATOM 604 N N . GLY A 1 78 ? 17.297 -13.861 9.479 1.00 35.59 78 GLY A N 1
ATOM 605 C CA . GLY A 1 78 ? 17.272 -12.405 9.385 1.00 35.59 78 GLY A CA 1
ATOM 606 C C . GLY A 1 78 ? 16.666 -11.754 10.627 1.00 35.59 78 GLY A C 1
ATOM 607 O O . GLY A 1 78 ? 15.618 -12.168 11.123 1.00 35.59 78 GLY A O 1
ATOM 608 N N . VAL A 1 79 ? 17.325 -10.712 11.130 1.00 34.47 79 VAL A N 1
ATOM 609 C CA . VAL A 1 79 ? 16.779 -9.881 12.203 1.00 34.47 79 VAL A CA 1
ATOM 610 C C . VAL A 1 79 ? 15.567 -9.133 11.638 1.00 34.47 79 VAL A C 1
ATOM 612 O O . VAL A 1 79 ? 15.712 -8.217 10.825 1.00 34.47 79 VAL A O 1
ATOM 615 N N . CYS A 1 80 ? 14.366 -9.550 12.043 1.00 37.31 80 CYS A N 1
ATOM 616 C CA . CYS A 1 80 ? 13.135 -8.797 11.831 1.00 37.31 80 CYS A CA 1
ATOM 617 C C . CYS A 1 80 ? 13.219 -7.519 12.684 1.00 37.31 80 CYS A C 1
ATOM 619 O O . CYS A 1 80 ? 13.109 -7.592 13.907 1.00 37.31 80 CYS A O 1
ATOM 621 N N . VAL A 1 81 ? 13.440 -6.356 12.068 1.00 40.47 81 VAL A N 1
ATOM 622 C CA . VAL A 1 81 ? 13.244 -5.065 12.748 1.00 40.47 81 VAL A CA 1
ATOM 623 C C . VAL A 1 81 ? 11.888 -4.553 12.291 1.00 40.47 81 VAL A C 1
ATOM 625 O O . VAL A 1 81 ? 11.710 -4.247 11.114 1.00 40.47 81 VAL A O 1
ATOM 628 N N . GLY A 1 82 ? 10.914 -4.531 13.195 1.00 52.38 82 GLY A N 1
ATOM 629 C CA . GLY A 1 82 ? 9.573 -4.029 12.917 1.00 52.38 82 GLY A CA 1
ATOM 630 C C . GLY A 1 82 ? 9.354 -2.661 13.548 1.00 52.38 82 GLY A C 1
ATOM 631 O O . GLY A 1 82 ? 9.907 -2.365 14.605 1.00 52.38 82 GLY A O 1
ATOM 632 N N . GLN A 1 83 ? 8.542 -1.828 12.909 1.00 61.56 83 GLN A N 1
ATOM 633 C CA . GLN A 1 83 ? 7.896 -0.712 13.596 1.00 61.56 83 GLN A CA 1
ATOM 634 C C . GLN A 1 83 ? 6.469 -1.127 13.934 1.00 61.56 83 GLN A C 1
ATOM 636 O O . GLN A 1 83 ? 5.830 -1.827 13.146 1.00 61.56 83 GLN A O 1
ATOM 641 N N . ALA A 1 84 ? 5.977 -0.716 15.098 1.00 71.12 84 ALA A N 1
ATOM 642 C CA . ALA A 1 84 ? 4.582 -0.911 15.441 1.00 71.12 84 ALA A CA 1
ATOM 643 C C . ALA A 1 84 ? 3.999 0.340 16.084 1.00 71.12 84 ALA A C 1
ATOM 645 O O . ALA A 1 84 ? 4.697 1.106 16.748 1.00 71.12 84 ALA A O 1
ATOM 646 N N . VAL A 1 85 ? 2.698 0.509 15.907 1.00 76.50 85 VAL A N 1
ATOM 647 C CA . VAL A 1 85 ? 1.898 1.493 16.632 1.00 76.50 85 VAL A CA 1
ATOM 648 C C . VAL A 1 85 ? 0.784 0.766 17.356 1.00 76.50 85 VAL A C 1
ATOM 650 O O . VAL A 1 85 ? 0.202 -0.187 16.831 1.00 76.50 85 VAL A O 1
ATOM 653 N N . ILE A 1 86 ? 0.499 1.217 18.572 1.00 83.88 86 ILE A N 1
ATOM 654 C CA . ILE A 1 86 ? -0.573 0.680 19.401 1.00 83.88 86 ILE A CA 1
ATOM 655 C C . ILE A 1 86 ? -1.554 1.804 19.671 1.00 83.88 86 ILE A C 1
ATOM 657 O O . ILE A 1 86 ? -1.181 2.869 20.160 1.00 83.88 86 ILE A O 1
ATOM 661 N N . TRP A 1 87 ? -2.807 1.594 19.300 1.00 87.88 87 TRP A N 1
ATOM 662 C CA . TRP A 1 87 ? -3.870 2.566 19.508 1.00 87.88 87 TRP A CA 1
ATOM 663 C C . TRP A 1 87 ? -4.931 1.935 20.410 1.00 87.88 87 TRP A C 1
ATOM 665 O O . TRP A 1 87 ? -5.313 0.780 20.209 1.00 87.88 87 TRP A O 1
ATOM 675 N N . LEU A 1 88 ? -5.399 2.682 21.407 1.00 89.94 88 LEU A N 1
ATOM 676 C CA . LEU A 1 88 ? -6.621 2.362 22.141 1.00 89.94 88 LEU A CA 1
ATOM 677 C C . LEU A 1 88 ? -7.767 3.088 21.449 1.00 89.94 88 LEU A C 1
ATOM 679 O O . LEU A 1 88 ? -7.768 4.316 21.368 1.00 89.94 88 LEU A O 1
ATOM 683 N N . ILE A 1 89 ? -8.719 2.326 20.928 1.00 91.44 89 ILE A N 1
ATOM 684 C CA . ILE A 1 89 ? -9.838 2.842 20.147 1.00 91.44 89 ILE A CA 1
ATOM 685 C C . ILE A 1 89 ? -11.098 2.724 20.989 1.00 91.44 89 ILE A C 1
ATOM 687 O O . ILE A 1 89 ? -11.422 1.636 21.463 1.00 91.44 89 ILE A O 1
ATOM 691 N N . LYS A 1 90 ? -11.815 3.836 21.161 1.00 91.31 90 LYS A N 1
ATOM 692 C CA . LYS A 1 90 ? -13.127 3.834 21.810 1.00 91.31 90 LYS A CA 1
ATOM 693 C C . LYS A 1 90 ? -14.125 3.022 20.992 1.00 91.31 90 LYS A C 1
ATOM 695 O O . LYS A 1 90 ? -14.284 3.302 19.801 1.00 91.31 90 LYS A O 1
ATOM 700 N N . LYS A 1 91 ? -14.824 2.098 21.649 1.00 93.06 91 LYS A N 1
ATOM 701 C CA . LYS A 1 91 ? -15.884 1.260 21.074 1.00 93.06 91 LYS A CA 1
ATOM 702 C C . LYS A 1 91 ? -16.996 2.092 20.422 1.00 93.06 91 LYS A C 1
ATOM 704 O O . LYS A 1 91 ? -17.236 3.241 20.798 1.00 93.06 91 LYS A O 1
ATOM 709 N N . GLY A 1 92 ? -17.692 1.494 19.458 1.00 93.50 92 GLY A N 1
ATOM 710 C CA . GLY A 1 92 ? -18.799 2.101 18.722 1.00 93.50 92 GLY A CA 1
ATOM 711 C C . GLY A 1 92 ? -18.378 2.675 17.372 1.00 93.50 92 GLY A C 1
ATOM 712 O O . GLY A 1 92 ? -19.058 3.559 16.849 1.00 93.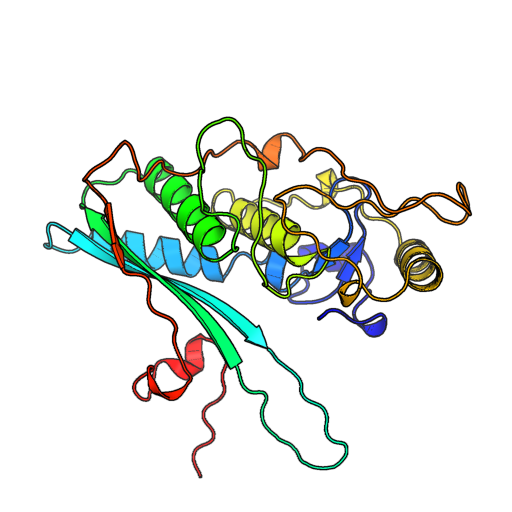50 92 GLY A O 1
ATOM 713 N N . ARG A 1 93 ? -17.257 2.218 16.793 1.00 92.88 93 ARG A N 1
ATOM 714 C CA . ARG A 1 93 ? -16.762 2.722 15.507 1.00 92.88 93 ARG A CA 1
ATOM 715 C C . ARG A 1 93 ? -17.436 1.998 14.344 1.00 92.88 93 ARG A C 1
ATOM 717 O O . ARG A 1 93 ? -17.195 0.804 14.120 1.00 92.88 93 ARG A O 1
ATOM 724 N N . PRO A 1 94 ? -18.223 2.710 13.515 1.00 94.50 94 PRO A N 1
ATOM 725 C CA . PRO A 1 94 ? -18.764 2.117 12.303 1.00 94.50 94 PRO A CA 1
ATOM 726 C C . PRO A 1 94 ? -17.627 1.706 11.358 1.00 94.50 94 PRO A C 1
ATOM 728 O O . PRO A 1 94 ? -16.522 2.252 11.399 1.00 94.50 94 PRO A O 1
ATOM 731 N N . LEU A 1 95 ? -17.901 0.741 10.475 1.00 95.81 95 LEU A N 1
ATOM 732 C CA . LEU A 1 95 ? -16.882 0.132 9.609 1.00 95.81 95 LEU A CA 1
ATOM 733 C C . LEU A 1 95 ? -16.087 1.166 8.792 1.00 95.81 95 LEU A C 1
ATOM 735 O O . LEU A 1 95 ? -14.867 1.063 8.695 1.00 95.81 95 LEU A O 1
ATOM 739 N N . HIS A 1 96 ? -16.749 2.205 8.273 1.00 94.88 96 HIS A N 1
ATOM 740 C CA . HIS A 1 96 ? -16.064 3.262 7.528 1.00 94.88 96 HIS A CA 1
ATOM 741 C C . HIS A 1 96 ? -15.036 4.013 8.393 1.00 94.88 96 HIS A C 1
ATOM 743 O O . HIS A 1 96 ? -13.938 4.280 7.917 1.00 94.88 96 HIS A O 1
ATOM 749 N N . GLN A 1 97 ? -15.326 4.299 9.671 1.00 94.31 97 GLN A N 1
ATOM 750 C CA . GLN A 1 97 ? -14.341 4.899 10.580 1.00 94.31 97 GLN A CA 1
ATOM 751 C C . GLN A 1 97 ? -13.191 3.935 10.856 1.00 94.31 97 GLN A C 1
ATOM 753 O O . GLN A 1 97 ? -12.039 4.353 10.828 1.00 94.31 97 GLN A O 1
ATOM 758 N N . ARG A 1 98 ? -13.473 2.640 11.038 1.00 96.19 98 ARG A N 1
ATOM 759 C CA . ARG A 1 98 ? -12.434 1.614 11.215 1.00 96.19 98 ARG A CA 1
ATOM 760 C C . ARG A 1 98 ? -11.472 1.546 10.024 1.00 96.19 98 ARG A C 1
ATOM 762 O O . ARG A 1 98 ? -10.264 1.487 10.232 1.00 96.19 98 ARG A O 1
ATOM 769 N N . HIS A 1 99 ? -11.969 1.668 8.790 1.00 96.88 99 HIS A N 1
ATOM 770 C CA . HIS A 1 99 ? -11.115 1.784 7.598 1.00 96.88 99 HIS A CA 1
ATOM 771 C C . HIS A 1 99 ? -10.222 3.033 7.637 1.00 96.88 99 HIS A C 1
ATOM 773 O O . HIS A 1 99 ? -9.023 2.942 7.380 1.00 96.88 99 HIS A O 1
ATOM 779 N N . ARG A 1 100 ? -10.781 4.195 8.000 1.00 93.69 100 ARG A N 1
ATOM 780 C CA . ARG A 1 100 ? -10.017 5.449 8.137 1.00 93.69 100 ARG A CA 1
ATOM 781 C C . ARG A 1 100 ? -8.945 5.350 9.228 1.00 93.69 100 ARG A C 1
ATOM 783 O O . ARG A 1 100 ? -7.840 5.858 9.047 1.00 93.69 100 ARG A O 1
ATOM 790 N N . ILE A 1 101 ? -9.252 4.686 10.346 1.00 92.62 101 ILE A N 1
ATOM 791 C CA . ILE A 1 101 ? -8.307 4.451 11.446 1.00 92.62 101 ILE A CA 1
ATOM 792 C C . ILE A 1 101 ? -7.181 3.526 10.981 1.00 92.62 101 ILE A C 1
ATOM 794 O O . ILE A 1 101 ? -6.018 3.852 11.188 1.00 92.62 101 ILE A O 1
ATOM 798 N N . ALA A 1 102 ? -7.500 2.422 10.299 1.00 93.62 102 ALA A N 1
ATOM 799 C CA . ALA A 1 102 ? -6.493 1.514 9.753 1.00 93.62 102 ALA A CA 1
ATOM 800 C C . ALA A 1 102 ? -5.543 2.231 8.775 1.00 93.62 102 ALA A C 1
ATOM 802 O O . ALA A 1 102 ? -4.328 2.054 8.862 1.00 93.62 102 ALA A O 1
ATOM 803 N N . LEU A 1 103 ? -6.074 3.107 7.911 1.00 91.75 103 LEU A N 1
ATOM 804 C CA . LEU A 1 103 ? -5.262 3.944 7.023 1.00 91.75 103 LEU A CA 1
ATOM 805 C C . LEU A 1 103 ? -4.334 4.878 7.811 1.00 91.75 103 LEU A C 1
ATOM 807 O O . LEU A 1 103 ? -3.147 4.972 7.510 1.00 91.75 103 LEU A O 1
ATOM 811 N N . ALA A 1 104 ? -4.852 5.536 8.849 1.00 87.81 104 ALA A N 1
ATOM 812 C CA . ALA A 1 104 ? -4.059 6.431 9.685 1.00 87.81 104 ALA A CA 1
ATOM 813 C C . ALA A 1 104 ? -2.970 5.682 10.483 1.00 87.81 104 ALA A C 1
ATOM 815 O O . ALA A 1 104 ? -1.853 6.183 10.600 1.00 87.81 104 ALA A O 1
ATOM 816 N N . MET A 1 105 ? -3.247 4.466 10.970 1.00 86.81 105 MET A N 1
ATOM 817 C CA . MET A 1 105 ? -2.249 3.600 11.615 1.00 86.81 105 MET A CA 1
ATOM 818 C C . MET A 1 105 ? -1.132 3.197 10.643 1.00 86.81 105 MET A C 1
ATOM 820 O O . MET A 1 105 ? 0.044 3.331 10.986 1.00 86.81 105 MET A O 1
ATOM 824 N N . MET A 1 106 ? -1.486 2.782 9.419 1.00 86.25 106 MET A N 1
ATOM 825 C CA . MET A 1 106 ? -0.528 2.474 8.348 1.00 86.25 106 MET A CA 1
ATOM 826 C C . MET A 1 106 ? 0.363 3.682 8.037 1.00 86.25 106 MET A C 1
ATOM 828 O O . MET A 1 106 ? 1.587 3.566 7.971 1.00 86.25 106 MET A O 1
ATOM 832 N N . MET A 1 107 ? -0.248 4.862 7.908 1.00 79.38 107 MET A N 1
ATOM 833 C CA . MET A 1 107 ? 0.457 6.119 7.650 1.00 79.38 107 MET A CA 1
ATOM 834 C C . MET A 1 107 ? 1.342 6.569 8.811 1.00 79.38 107 MET A C 1
ATOM 836 O O . MET A 1 107 ? 2.336 7.237 8.558 1.00 79.38 107 MET A O 1
ATOM 840 N N . LYS A 1 108 ? 1.010 6.216 10.060 1.00 73.44 108 LYS A N 1
ATOM 841 C CA . LYS A 1 108 ? 1.786 6.596 11.251 1.00 73.44 108 LYS A CA 1
ATOM 842 C C . LYS A 1 108 ? 3.051 5.763 11.453 1.00 73.44 108 LYS A C 1
ATOM 844 O O . LYS A 1 108 ? 4.002 6.243 12.062 1.00 73.44 108 LYS A O 1
ATOM 849 N N . VAL A 1 109 ? 3.069 4.531 10.946 1.00 64.69 109 VAL A N 1
ATOM 850 C CA . VAL A 1 109 ? 4.283 3.697 10.900 1.00 64.69 109 VAL A CA 1
ATOM 851 C C . VAL A 1 109 ? 5.199 4.082 9.737 1.00 64.69 109 VAL A C 1
ATOM 853 O O . VAL A 1 109 ? 6.414 3.928 9.827 1.00 64.69 109 VAL A O 1
ATOM 856 N N . ALA A 1 110 ? 4.668 4.663 8.663 1.00 59.06 110 ALA A N 1
ATOM 857 C CA . ALA A 1 110 ? 5.515 5.430 7.762 1.00 59.06 110 ALA A CA 1
ATOM 858 C C . ALA A 1 110 ? 5.951 6.726 8.491 1.00 59.06 110 ALA A C 1
ATOM 860 O O . ALA A 1 110 ? 5.113 7.343 9.141 1.00 59.06 110 ALA A O 1
ATOM 861 N N . PRO A 1 111 ? 7.204 7.221 8.405 1.00 50.41 111 PRO A N 1
ATOM 862 C CA . PRO A 1 111 ? 7.608 8.500 9.024 1.00 50.41 111 PRO A CA 1
ATOM 863 C C . PRO A 1 111 ? 6.932 9.758 8.462 1.00 50.41 111 PRO A C 1
ATOM 865 O O . PRO A 1 111 ? 7.470 10.851 8.582 1.00 50.41 111 PRO A O 1
ATOM 868 N N . VAL A 1 112 ? 5.783 9.595 7.816 1.00 47.78 112 VAL A N 1
ATOM 869 C CA . VAL A 1 112 ? 4.943 10.608 7.181 1.00 47.78 112 VAL A CA 1
ATOM 870 C C . VAL A 1 112 ? 4.130 11.387 8.232 1.00 47.78 112 VAL A C 1
ATOM 872 O O . VAL A 1 112 ? 3.377 12.290 7.886 1.00 47.78 112 VAL A O 1
ATOM 875 N N . PHE A 1 113 ? 4.253 11.059 9.524 1.00 44.97 113 PHE A N 1
ATOM 876 C CA . PHE A 1 113 ? 3.325 11.523 10.558 1.00 44.97 113 PHE A CA 1
ATOM 877 C C . PHE A 1 113 ? 3.912 12.551 11.532 1.00 44.97 113 PHE A C 1
ATOM 879 O O . PHE A 1 113 ? 3.857 12.370 12.747 1.00 44.97 113 PHE A O 1
ATOM 886 N N . GLU A 1 114 ? 4.385 13.676 11.002 1.00 37.78 114 GLU A N 1
ATOM 887 C CA . GLU A 1 114 ? 4.354 14.953 11.723 1.00 37.78 114 GLU A CA 1
ATOM 888 C C . GLU A 1 114 ? 3.645 15.985 10.830 1.00 37.78 114 GLU A C 1
ATOM 890 O O . GLU A 1 114 ? 4.117 16.298 9.744 1.00 37.78 114 GLU A O 1
ATOM 895 N N . GLY A 1 115 ? 2.467 16.469 11.254 1.00 47.38 115 GLY A N 1
ATOM 896 C CA . GLY A 1 115 ? 1.741 17.551 10.565 1.00 47.38 115 GLY A CA 1
ATOM 897 C C . GLY A 1 115 ? 0.653 17.147 9.554 1.00 47.38 115 GLY A C 1
ATOM 898 O O . GLY A 1 115 ? 0.454 17.851 8.569 1.00 47.38 115 GLY A O 1
ATOM 899 N N . MET A 1 116 ? -0.098 16.059 9.788 1.00 44.56 116 MET A N 1
ATOM 900 C CA . MET A 1 116 ? -1.052 15.463 8.824 1.00 44.56 116 MET A CA 1
ATOM 901 C C . MET A 1 116 ?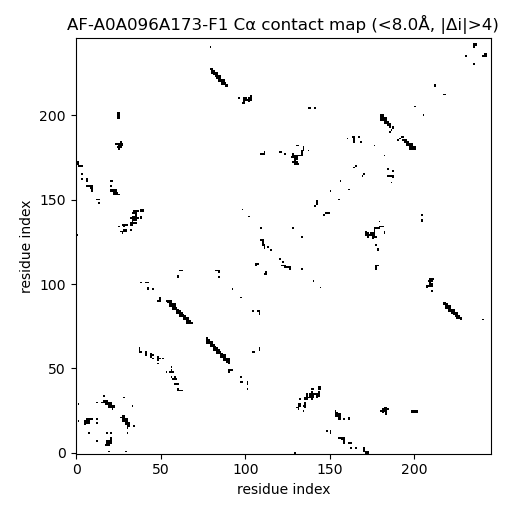 -2.246 16.350 8.373 1.00 44.56 116 MET A C 1
ATOM 903 O O . MET A 1 116 ? -3.070 15.894 7.581 1.00 44.56 116 MET A O 1
ATOM 907 N N . GLN A 1 117 ? -2.345 17.628 8.763 1.00 46.09 117 GLN A N 1
ATOM 908 C CA . GLN A 1 117 ? -3.327 18.546 8.170 1.00 46.09 117 GLN A CA 1
ATOM 909 C C . GLN A 1 117 ? -2.737 19.852 7.649 1.00 46.09 117 GLN A C 1
ATOM 911 O O . GLN A 1 117 ? -2.682 20.865 8.342 1.00 46.09 117 GLN A O 1
ATOM 916 N N . LYS A 1 118 ? -2.410 19.807 6.350 1.00 40.06 118 LYS A N 1
ATOM 917 C CA . LYS A 1 118 ? -2.916 20.711 5.298 1.00 40.06 118 LYS A CA 1
ATOM 918 C C . LYS A 1 118 ? -2.602 20.081 3.920 1.00 40.06 118 LYS A C 1
ATOM 920 O O . LYS A 1 118 ? -1.639 20.447 3.265 1.00 40.06 118 LYS A O 1
ATOM 925 N N . LYS A 1 119 ? -3.419 19.098 3.497 1.00 49.88 119 LYS A N 1
ATOM 926 C CA . LYS A 1 119 ? -3.373 18.367 2.197 1.00 49.88 119 LYS A CA 1
ATOM 927 C C . LYS A 1 119 ? -2.135 17.464 1.937 1.00 49.88 119 LYS A C 1
ATOM 929 O O . LYS A 1 119 ? -1.289 17.786 1.115 1.00 49.88 119 LYS A O 1
ATOM 934 N N . TRP A 1 120 ? -2.091 16.272 2.551 1.00 49.91 120 TRP A N 1
ATOM 935 C CA . TRP A 1 120 ? -1.385 15.057 2.059 1.00 49.91 120 TRP A CA 1
ATOM 936 C C . TRP A 1 120 ? 0.120 15.134 1.670 1.00 49.91 120 TRP A C 1
ATOM 938 O O . TRP A 1 120 ? 0.608 14.234 0.987 1.00 49.91 120 TRP A O 1
ATOM 948 N N . TYR A 1 121 ? 0.899 16.123 2.123 1.00 40.00 121 TYR A N 1
ATOM 949 C CA . TYR A 1 121 ? 2.327 16.215 1.793 1.00 40.00 121 TYR A CA 1
ATOM 950 C C . TYR A 1 121 ? 3.227 16.702 2.921 1.00 40.00 121 TYR A C 1
ATOM 952 O O . TYR A 1 121 ? 2.899 17.651 3.621 1.00 40.00 121 TYR A O 1
ATOM 960 N N . GLY A 1 122 ? 4.447 16.155 2.890 1.00 45.34 122 GLY A N 1
ATOM 961 C CA . GLY A 1 122 ? 5.663 16.910 3.148 1.00 45.34 122 GLY A CA 1
ATOM 962 C C . GLY A 1 122 ? 6.275 16.680 4.520 1.00 45.34 122 GLY A C 1
ATOM 963 O O . GLY A 1 122 ? 5.839 17.282 5.485 1.00 45.34 122 GLY A O 1
ATOM 964 N N . TRP A 1 123 ? 7.367 15.910 4.499 1.00 34.12 123 TRP A N 1
ATOM 965 C CA . TRP A 1 123 ? 8.545 15.914 5.383 1.00 34.12 123 TRP A CA 1
ATOM 966 C C . TRP A 1 123 ? 8.782 14.535 5.983 1.00 34.12 123 TRP A C 1
ATOM 968 O O . TRP A 1 123 ? 7.858 13.798 6.306 1.00 34.12 123 TRP A O 1
ATOM 978 N N . ALA A 1 124 ? 10.051 14.140 6.011 1.00 39.22 124 ALA A N 1
ATOM 979 C CA . ALA A 1 124 ? 10.432 12.790 6.352 1.00 39.22 124 ALA A CA 1
ATOM 980 C C . ALA A 1 124 ? 11.748 12.751 7.114 1.00 39.22 124 ALA A C 1
ATOM 982 O O . ALA A 1 124 ? 12.745 13.327 6.680 1.00 39.22 124 ALA A O 1
ATOM 983 N N . THR A 1 125 ? 11.761 11.955 8.175 1.00 33.62 125 THR A N 1
ATOM 984 C CA . THR A 1 125 ? 12.965 11.538 8.894 1.00 33.62 125 THR A CA 1
ATOM 985 C C . THR A 1 125 ? 13.526 10.225 8.301 1.00 33.62 125 THR A C 1
ATOM 987 O O . THR A 1 125 ? 13.065 9.729 7.260 1.00 33.62 125 THR A O 1
ATOM 990 N N . ASP A 1 126 ? 14.606 9.703 8.881 1.00 33.97 126 ASP A N 1
ATOM 991 C CA . ASP A 1 126 ? 15.466 8.631 8.353 1.00 33.97 126 ASP A CA 1
ATOM 992 C C . ASP A 1 126 ? 14.847 7.211 8.416 1.00 33.97 126 ASP A C 1
ATOM 994 O O . ASP A 1 126 ? 15.264 6.361 9.202 1.00 33.97 126 ASP A O 1
ATOM 998 N N . SER A 1 127 ? 13.828 6.922 7.591 1.00 48.09 127 SER A N 1
ATOM 999 C CA . SER A 1 127 ? 13.424 5.529 7.308 1.00 48.09 127 SER A CA 1
ATOM 1000 C C . SER A 1 127 ? 13.817 5.054 5.911 1.00 48.09 127 SER A C 1
ATOM 1002 O O . SER A 1 127 ? 13.912 5.828 4.955 1.00 48.09 127 SER A O 1
ATOM 1004 N N . GLY A 1 128 ? 14.032 3.740 5.815 1.00 57.81 128 GLY A N 1
ATOM 1005 C CA . GLY A 1 128 ? 14.630 3.051 4.678 1.00 57.81 128 GLY A CA 1
ATOM 1006 C C . GLY A 1 128 ? 13.692 2.612 3.548 1.00 57.81 128 GLY A C 1
ATOM 1007 O O . GLY A 1 128 ? 14.156 1.794 2.751 1.00 57.81 128 GLY A O 1
ATOM 1008 N N . PHE A 1 129 ? 12.452 3.116 3.446 1.00 66.88 129 PHE A N 1
ATOM 1009 C CA . PHE A 1 129 ? 11.497 2.697 2.400 1.00 66.88 129 PHE A CA 1
ATOM 1010 C C . PHE A 1 129 ? 12.059 2.864 0.981 1.00 66.88 129 PHE A C 1
ATOM 1012 O O . PHE A 1 129 ? 12.656 3.891 0.648 1.00 66.88 129 PHE A O 1
ATOM 1019 N N . SER A 1 130 ? 11.890 1.831 0.162 1.00 77.38 130 SER A N 1
ATOM 1020 C CA . SER A 1 130 ? 12.217 1.810 -1.268 1.00 77.38 130 SER A CA 1
ATOM 1021 C C . SER A 1 130 ? 11.076 2.434 -2.086 1.00 77.38 130 SER A C 1
ATOM 1023 O O . SER A 1 130 ? 10.039 2.808 -1.536 1.00 77.38 130 SER A O 1
ATOM 1025 N N . ALA A 1 131 ? 11.272 2.604 -3.395 1.00 81.81 131 ALA A N 1
ATOM 1026 C CA . ALA A 1 131 ? 10.333 3.309 -4.274 1.00 81.81 131 ALA A CA 1
ATOM 1027 C C . ALA A 1 131 ? 8.893 2.766 -4.236 1.00 81.81 131 ALA A C 1
ATOM 1029 O O . ALA A 1 131 ? 7.933 3.532 -4.351 1.00 81.81 131 ALA A O 1
ATOM 1030 N N . GLU A 1 132 ? 8.775 1.450 -4.108 1.00 86.44 132 GLU A N 1
ATOM 1031 C CA . GLU A 1 132 ? 7.560 0.657 -4.231 1.00 86.44 132 GLU A CA 1
ATOM 1032 C C . GLU A 1 132 ? 6.785 0.516 -2.919 1.00 86.44 132 GLU A C 1
ATOM 1034 O O . GLU A 1 132 ? 5.575 0.296 -2.951 1.00 86.44 132 GLU A O 1
ATOM 1039 N N . ASP A 1 133 ? 7.448 0.645 -1.767 1.00 85.69 133 ASP A N 1
ATOM 1040 C CA . ASP A 1 133 ? 6.912 0.142 -0.499 1.00 85.69 133 ASP A CA 1
ATOM 1041 C C . ASP A 1 133 ? 5.586 0.824 -0.123 1.00 85.69 133 ASP A C 1
ATOM 1043 O O . ASP A 1 133 ? 4.562 0.163 0.051 1.00 85.69 133 ASP A O 1
ATOM 1047 N N . LEU A 1 134 ? 5.563 2.158 -0.023 1.00 86.88 134 LEU A N 1
ATOM 1048 C CA . LEU A 1 134 ? 4.385 2.897 0.452 1.00 86.88 134 LEU A CA 1
ATOM 1049 C C . LEU A 1 134 ? 3.184 2.785 -0.495 1.00 86.88 134 LEU A C 1
ATOM 1051 O O . LEU A 1 134 ? 2.054 2.616 -0.037 1.00 86.88 134 LEU A O 1
ATOM 1055 N N . VAL A 1 135 ? 3.419 2.840 -1.807 1.00 90.81 135 VAL A N 1
ATOM 1056 C CA . VAL A 1 135 ? 2.350 2.699 -2.807 1.00 90.81 135 VAL A CA 1
ATOM 1057 C C . VAL A 1 135 ? 1.817 1.268 -2.875 1.00 90.81 135 VAL A C 1
ATOM 1059 O O . VAL A 1 135 ? 0.613 1.082 -3.053 1.00 90.81 135 VAL A O 1
ATOM 1062 N N . SER A 1 136 ? 2.671 0.266 -2.642 1.00 93.38 136 SER A N 1
ATOM 1063 C CA . SER A 1 136 ? 2.262 -1.139 -2.545 1.00 93.38 136 SER A CA 1
ATOM 1064 C C . SER A 1 136 ? 1.418 -1.383 -1.297 1.00 93.38 136 SER A C 1
ATOM 1066 O O . SER A 1 136 ? 0.341 -1.962 -1.405 1.00 93.38 136 SER A O 1
ATOM 1068 N N . ASN A 1 137 ? 1.835 -0.871 -0.133 1.00 91.19 137 ASN A N 1
ATOM 1069 C CA . ASN A 1 137 ? 1.033 -0.962 1.093 1.00 91.19 137 ASN A CA 1
ATOM 1070 C C . ASN A 1 137 ? -0.330 -0.270 0.922 1.00 91.19 137 ASN A C 1
ATOM 1072 O O . ASN A 1 137 ? -1.351 -0.828 1.314 1.00 91.19 137 ASN A O 1
ATOM 1076 N N . LEU A 1 138 ? -0.379 0.899 0.267 1.00 93.44 138 LEU A N 1
ATOM 1077 C CA . LEU A 1 138 ? -1.643 1.585 -0.015 1.00 93.44 138 LEU A CA 1
ATOM 1078 C C . LEU A 1 138 ? -2.546 0.768 -0.955 1.00 93.44 138 LEU A C 1
ATOM 1080 O O . LEU A 1 138 ? -3.749 0.681 -0.719 1.00 93.44 138 LEU A O 1
ATOM 1084 N N . LEU A 1 139 ? -1.995 0.124 -1.989 1.00 95.44 139 LEU A N 1
ATOM 1085 C CA . LEU A 1 139 ? -2.763 -0.803 -2.830 1.00 95.44 139 LEU A CA 1
ATOM 1086 C C . LEU A 1 139 ? -3.291 -1.993 -2.008 1.00 95.44 139 LEU A C 1
ATOM 1088 O O . LEU A 1 139 ? -4.454 -2.373 -2.152 1.00 95.44 139 LEU A O 1
ATOM 1092 N N . GLY A 1 140 ? -2.463 -2.542 -1.115 1.00 94.56 140 GLY A N 1
ATOM 1093 C CA . GLY A 1 140 ? -2.847 -3.590 -0.168 1.00 94.56 140 GLY A CA 1
ATOM 1094 C C . GLY A 1 140 ? -3.988 -3.163 0.753 1.00 94.56 140 GLY A C 1
ATOM 1095 O O . GLY A 1 140 ? -4.955 -3.909 0.913 1.00 94.56 140 GLY A O 1
ATOM 1096 N N . PHE A 1 141 ? -3.940 -1.937 1.276 1.00 95.31 141 PHE A N 1
ATOM 1097 C CA . PHE A 1 141 ? -5.023 -1.346 2.056 1.00 95.31 141 PHE A CA 1
ATOM 1098 C C . PHE A 1 141 ? -6.343 -1.354 1.287 1.00 95.31 141 PHE A C 1
ATOM 1100 O O . PHE A 1 141 ? -7.330 -1.888 1.794 1.00 95.31 141 PHE A O 1
ATOM 1107 N N . TYR A 1 142 ? -6.362 -0.851 0.049 1.00 96.12 142 TYR A N 1
ATOM 1108 C CA . TYR A 1 142 ? -7.584 -0.837 -0.763 1.00 96.12 142 TYR A CA 1
ATOM 1109 C C . TYR A 1 142 ? -8.097 -2.243 -1.076 1.00 96.12 142 TYR A C 1
ATOM 1111 O O . TYR A 1 142 ? -9.292 -2.494 -0.934 1.00 96.12 142 TYR A O 1
ATOM 1119 N N . ARG A 1 143 ? -7.208 -3.194 -1.384 1.00 94.50 143 ARG A N 1
ATOM 1120 C CA . ARG A 1 143 ? -7.579 -4.610 -1.552 1.00 94.50 143 ARG A CA 1
ATOM 1121 C C . ARG A 1 143 ? -8.186 -5.230 -0.293 1.00 94.50 143 ARG A C 1
ATOM 1123 O O . ARG A 1 143 ? -9.010 -6.131 -0.415 1.00 94.50 143 ARG A O 1
ATOM 1130 N N . ALA A 1 144 ? -7.789 -4.781 0.897 1.00 95.12 144 ALA A N 1
ATOM 1131 C CA . ALA A 1 144 ? -8.324 -5.277 2.162 1.00 95.12 144 ALA A CA 1
ATOM 1132 C C . ALA A 1 144 ? -9.693 -4.673 2.513 1.00 95.12 144 ALA A C 1
ATOM 1134 O O . ALA A 1 144 ? -10.591 -5.408 2.912 1.00 95.12 144 ALA A O 1
ATOM 1135 N N . VAL A 1 145 ? -9.865 -3.356 2.362 1.00 96.44 145 VAL A N 1
ATOM 1136 C CA . VAL A 1 145 ? -11.101 -2.645 2.760 1.00 96.44 145 VAL A CA 1
ATOM 1137 C C . VAL A 1 145 ? -12.191 -2.661 1.687 1.00 96.44 145 VAL A C 1
ATOM 1139 O O . VAL A 1 145 ? -13.366 -2.465 1.998 1.00 96.44 145 VAL A O 1
ATOM 1142 N N . ARG A 1 146 ? -11.813 -2.869 0.422 1.00 94.00 146 ARG A N 1
ATOM 1143 C CA . ARG A 1 146 ? -12.705 -2.965 -0.742 1.00 94.00 146 ARG A CA 1
ATOM 1144 C C . ARG A 1 146 ? -12.246 -4.137 -1.625 1.00 94.00 146 ARG A C 1
ATOM 1146 O O . ARG A 1 146 ? -11.555 -3.924 -2.620 1.00 94.00 146 ARG A O 1
ATOM 1153 N N . PRO A 1 147 ? -12.592 -5.386 -1.270 1.00 89.12 147 PRO A N 1
ATOM 1154 C CA . PRO A 1 147 ? -12.104 -6.565 -1.981 1.00 89.12 147 PRO A CA 1
ATOM 1155 C C . PRO A 1 147 ? -12.579 -6.597 -3.442 1.00 89.12 147 PRO A C 1
ATOM 1157 O O . PRO A 1 147 ? -13.711 -6.965 -3.739 1.00 89.12 147 PRO A O 1
ATOM 1160 N N . LYS A 1 148 ? -11.697 -6.208 -4.366 1.00 90.25 148 LYS A N 1
ATOM 1161 C CA . LYS A 1 148 ? -11.855 -6.380 -5.814 1.00 90.25 148 LYS A CA 1
ATOM 1162 C C . LYS A 1 148 ? -10.493 -6.512 -6.492 1.00 90.25 148 LYS A C 1
ATOM 1164 O O . LYS A 1 148 ? -9.449 -6.233 -5.896 1.00 90.25 148 LYS A O 1
ATOM 1169 N N . ASN A 1 149 ? -10.496 -6.928 -7.755 1.00 90.31 149 ASN A N 1
ATOM 1170 C CA . ASN A 1 149 ? -9.288 -6.950 -8.568 1.00 90.31 149 ASN A CA 1
ATOM 1171 C C . ASN A 1 149 ? -9.001 -5.551 -9.143 1.00 90.31 149 ASN A C 1
ATOM 1173 O O . ASN A 1 149 ? -9.679 -5.115 -10.067 1.00 90.31 149 ASN A O 1
ATOM 1177 N N . TYR A 1 150 ? -7.988 -4.869 -8.604 1.00 93.81 150 TYR A N 1
ATOM 1178 C CA . TYR A 1 150 ? -7.561 -3.539 -9.059 1.00 93.81 150 TYR A CA 1
ATOM 1179 C C . TYR A 1 150 ? -6.548 -3.574 -10.210 1.00 93.81 150 TYR A C 1
ATOM 1181 O O . TYR A 1 150 ? -6.335 -2.557 -10.861 1.00 93.81 150 TYR A O 1
ATOM 1189 N N . PHE A 1 151 ? -5.913 -4.719 -10.485 1.00 93.75 151 PHE A N 1
ATOM 1190 C CA . PHE A 1 151 ? -4.838 -4.818 -11.479 1.00 93.75 151 PHE A CA 1
ATOM 1191 C C . PHE A 1 151 ? -5.224 -4.372 -12.902 1.00 93.75 151 PHE A C 1
ATOM 1193 O O . PHE A 1 151 ? -4.379 -3.744 -13.545 1.00 93.75 151 PHE A O 1
ATOM 1200 N N . PRO A 1 152 ? -6.464 -4.591 -13.392 1.00 93.94 152 PRO A N 1
ATOM 1201 C CA . PRO A 1 152 ? -6.898 -4.049 -14.681 1.00 93.94 152 PRO A CA 1
ATOM 1202 C C . PRO A 1 152 ? -6.806 -2.516 -14.777 1.00 93.94 152 PRO A C 1
ATOM 1204 O O . PRO A 1 152 ? -6.582 -1.982 -15.858 1.00 93.94 152 PRO A O 1
ATOM 1207 N N . GLU A 1 153 ? -6.918 -1.799 -13.653 1.00 93.19 153 GLU A N 1
ATOM 1208 C CA . GLU A 1 153 ? -6.841 -0.331 -13.597 1.00 93.19 153 GLU A CA 1
ATOM 1209 C C . GLU A 1 153 ? -5.386 0.185 -13.564 1.00 93.19 153 GLU A C 1
ATOM 1211 O O . GLU A 1 153 ? -5.146 1.382 -13.720 1.00 93.19 153 GLU A O 1
ATOM 1216 N N . LEU A 1 154 ? -4.396 -0.699 -13.368 1.00 95.94 154 LEU A N 1
ATOM 1217 C CA . LEU A 1 154 ? -3.002 -0.322 -13.103 1.00 95.94 154 LEU A CA 1
ATOM 1218 C C . LEU A 1 154 ? -2.110 -0.273 -14.344 1.00 95.94 154 LEU A C 1
ATOM 1220 O O . LEU A 1 154 ? -0.970 0.171 -14.223 1.00 95.94 154 LEU A O 1
ATOM 1224 N N . LYS A 1 155 ? -2.577 -0.708 -15.521 1.00 96.81 155 LYS A N 1
ATOM 1225 C CA . LYS A 1 155 ? -1.767 -0.735 -16.757 1.00 96.81 155 LYS A CA 1
ATOM 1226 C C . LYS A 1 155 ? -0.392 -1.377 -16.520 1.00 96.81 155 LYS A C 1
ATOM 1228 O O . LYS A 1 155 ? 0.649 -0.719 -16.589 1.00 96.81 155 LYS A O 1
ATOM 1233 N N . LEU A 1 156 ? -0.399 -2.652 -16.132 1.00 97.75 156 LEU A N 1
ATOM 1234 C CA . LEU A 1 156 ? 0.844 -3.391 -15.935 1.00 97.75 156 LEU A CA 1
ATOM 1235 C C . LEU A 1 156 ? 1.573 -3.560 -17.272 1.00 97.75 156 LEU A C 1
ATOM 1237 O O . LEU A 1 156 ? 0.965 -3.936 -18.273 1.00 97.75 156 LEU A O 1
ATOM 1241 N N . VAL A 1 157 ? 2.880 -3.305 -17.281 1.00 97.81 157 VAL A N 1
ATOM 1242 C CA . VAL A 1 157 ? 3.722 -3.526 -18.466 1.00 97.81 157 VAL A CA 1
ATOM 1243 C C . VAL A 1 157 ? 4.248 -4.952 -18.486 1.00 97.81 157 VAL A C 1
ATOM 1245 O O . VAL A 1 157 ? 4.429 -5.555 -17.432 1.00 97.81 157 VAL A O 1
ATOM 1248 N N . SER A 1 158 ? 4.573 -5.473 -19.672 1.00 97.88 158 SER A N 1
ATOM 1249 C CA . SER A 1 158 ? 5.173 -6.803 -19.805 1.00 97.88 158 SER A CA 1
ATOM 1250 C C . SER A 1 158 ? 6.444 -6.961 -18.962 1.00 97.88 158 SER A C 1
ATOM 1252 O O . SER A 1 158 ? 7.186 -6.002 -18.717 1.00 97.88 158 SER A O 1
ATOM 1254 N N . ARG A 1 159 ? 6.750 -8.205 -18.577 1.00 97.81 159 ARG A N 1
ATOM 1255 C CA . ARG A 1 159 ? 7.966 -8.536 -17.821 1.00 97.81 159 ARG A CA 1
ATOM 1256 C C . ARG A 1 159 ? 9.237 -7.990 -18.479 1.00 97.81 159 ARG A C 1
ATOM 1258 O O . ARG A 1 159 ? 10.108 -7.476 -17.784 1.00 97.81 159 ARG A O 1
ATOM 1265 N N . ALA A 1 160 ? 9.333 -8.068 -19.808 1.00 97.56 160 ALA A N 1
ATOM 1266 C CA . ALA A 1 160 ? 10.465 -7.537 -20.568 1.00 97.56 160 ALA A CA 1
ATOM 1267 C C . ALA A 1 160 ? 10.624 -6.017 -20.375 1.00 97.56 160 ALA A C 1
ATOM 1269 O O . ALA A 1 160 ? 11.691 -5.562 -19.971 1.00 97.56 160 ALA A O 1
ATOM 1270 N N . LYS A 1 161 ? 9.538 -5.249 -20.531 1.00 97.56 161 LYS A N 1
ATOM 1271 C CA . LYS A 1 161 ? 9.530 -3.791 -20.319 1.00 97.56 161 LYS A CA 1
ATOM 1272 C C . LYS A 1 161 ? 9.831 -3.385 -18.875 1.00 97.56 161 LYS A C 1
ATOM 1274 O O . LYS A 1 161 ? 10.448 -2.344 -18.632 1.00 97.56 161 LYS A O 1
ATOM 1279 N N . ALA A 1 162 ? 9.396 -4.186 -17.902 1.00 97.81 162 ALA A N 1
ATOM 1280 C CA . ALA A 1 162 ? 9.749 -3.984 -16.499 1.00 97.81 162 ALA A CA 1
ATOM 1281 C C . ALA A 1 162 ? 11.250 -4.238 -16.268 1.00 97.81 162 ALA A C 1
ATOM 1283 O O . ALA A 1 162 ? 11.930 -3.435 -15.630 1.00 97.81 162 ALA A O 1
ATOM 1284 N N . ILE A 1 163 ? 11.795 -5.315 -16.839 1.00 97.69 163 ILE A N 1
ATOM 1285 C CA . ILE A 1 163 ? 13.227 -5.628 -16.786 1.00 97.69 163 ILE A CA 1
ATOM 1286 C C . ILE A 1 163 ? 14.073 -4.523 -17.431 1.00 97.69 163 ILE A C 1
ATOM 1288 O O . ILE A 1 163 ? 15.113 -4.171 -16.878 1.00 97.69 163 ILE A O 1
ATOM 1292 N N . GLU A 1 164 ? 13.648 -3.959 -18.560 1.00 96.62 164 GLU A N 1
ATOM 1293 C CA . GLU A 1 164 ? 14.333 -2.833 -19.210 1.00 96.62 164 GLU A CA 1
ATOM 1294 C C . GLU A 1 164 ? 14.428 -1.620 -18.283 1.00 96.62 164 GLU A C 1
ATOM 1296 O O . GLU A 1 164 ? 15.518 -1.083 -1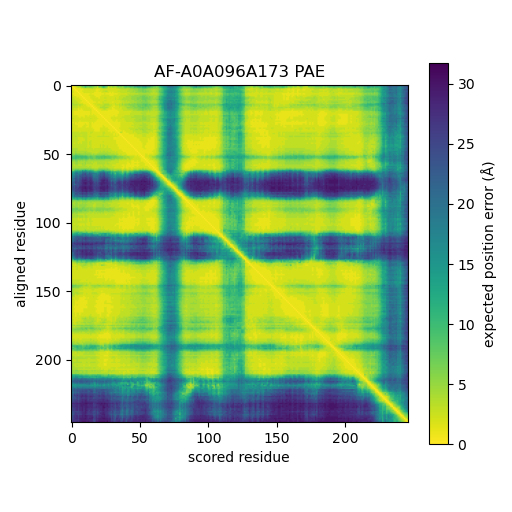8.080 1.00 96.62 164 GLU A O 1
ATOM 1301 N N . ARG A 1 165 ? 13.316 -1.244 -17.634 1.00 97.00 165 ARG A N 1
ATOM 1302 C CA . ARG A 1 165 ? 13.300 -0.181 -16.614 1.00 97.00 165 ARG A CA 1
ATOM 1303 C C . ARG A 1 165 ? 14.248 -0.504 -15.465 1.00 97.00 165 ARG A C 1
ATOM 1305 O O . ARG A 1 165 ? 15.040 0.347 -15.073 1.00 97.00 165 ARG A O 1
ATOM 1312 N N . TRP A 1 166 ? 14.217 -1.731 -14.947 1.00 96.25 166 TRP A N 1
ATOM 1313 C CA . TRP A 1 166 ? 15.138 -2.139 -13.887 1.00 96.25 166 TRP A CA 1
ATOM 1314 C C . TRP A 1 166 ? 16.601 -2.021 -14.324 1.00 96.25 166 TRP A C 1
ATOM 1316 O O . TRP A 1 166 ? 17.436 -1.536 -13.569 1.00 96.25 166 TRP A O 1
ATOM 1326 N N . ASN A 1 167 ? 16.932 -2.474 -15.531 1.00 95.69 167 ASN A N 1
ATOM 1327 C CA . ASN A 1 167 ? 18.297 -2.434 -16.050 1.00 95.69 167 ASN A CA 1
ATOM 1328 C C . ASN A 1 167 ? 18.794 -0.998 -16.249 1.00 95.69 167 ASN A C 1
ATOM 1330 O O . ASN A 1 167 ? 19.964 -0.726 -15.999 1.00 95.69 167 ASN A O 1
ATOM 1334 N N . HIS A 1 168 ? 17.911 -0.095 -16.671 1.00 95.50 168 HIS A N 1
ATOM 1335 C CA . HIS A 1 168 ? 18.244 1.304 -16.904 1.00 95.50 168 HIS A CA 1
ATOM 1336 C C . HIS A 1 168 ? 18.370 2.107 -15.597 1.00 95.50 168 HIS A C 1
ATOM 1338 O O . HIS A 1 168 ? 19.376 2.774 -15.371 1.00 95.50 168 HIS A O 1
ATOM 1344 N N . TYR A 1 169 ? 17.378 2.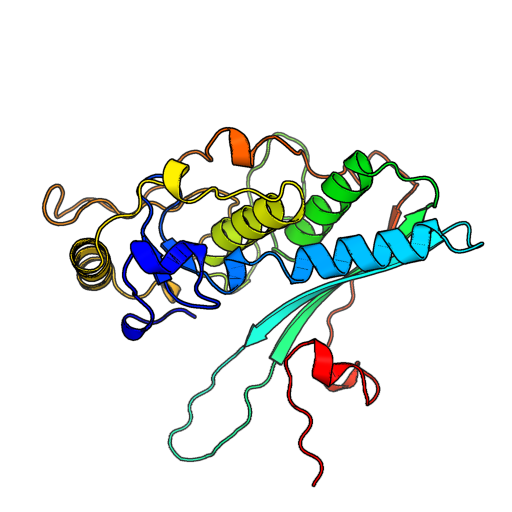022 -14.706 1.00 94.88 169 TYR A N 1
ATOM 1345 C CA . TYR A 1 169 ? 17.326 2.819 -13.471 1.00 94.88 169 TYR A CA 1
ATOM 1346 C C . TYR A 1 169 ? 18.044 2.156 -12.283 1.00 94.88 169 TYR A C 1
ATOM 1348 O O . TYR A 1 169 ? 18.501 2.814 -11.348 1.00 94.88 169 TYR A O 1
ATOM 1356 N N . GLY A 1 170 ? 18.195 0.835 -12.308 1.00 93.56 170 GLY A N 1
ATOM 1357 C CA . GLY A 1 170 ? 18.811 0.059 -11.240 1.00 93.56 170 GLY A CA 1
ATOM 1358 C C . GLY A 1 170 ? 17.853 -0.291 -10.099 1.00 93.56 170 GLY A C 1
ATOM 1359 O O . GLY A 1 170 ? 16.631 -0.248 -10.223 1.00 93.56 170 GLY A O 1
ATOM 1360 N N . SER A 1 171 ? 18.432 -0.700 -8.968 1.00 91.31 171 SER A N 1
ATOM 1361 C CA . SER A 1 171 ? 17.673 -1.226 -7.833 1.00 91.31 171 SER A CA 1
ATOM 1362 C C . SER A 1 171 ? 16.829 -0.167 -7.125 1.00 91.31 171 SER A C 1
ATOM 1364 O O . SER A 1 171 ? 17.293 0.934 -6.821 1.00 91.31 171 SER A O 1
ATOM 1366 N N . LEU A 1 172 ? 15.606 -0.556 -6.756 1.00 88.25 172 LEU A N 1
ATOM 1367 C CA . LEU A 1 172 ? 14.627 0.336 -6.125 1.00 88.25 172 LEU A CA 1
ATOM 1368 C C . LEU A 1 172 ? 15.065 0.863 -4.761 1.00 88.25 172 LEU A C 1
ATOM 1370 O O . LEU A 1 172 ? 14.690 1.966 -4.381 1.00 88.25 172 LEU A O 1
ATOM 1374 N N . GLY A 1 173 ? 15.941 0.140 -4.059 1.00 82.38 173 GLY A N 1
ATOM 1375 C CA . GLY A 1 173 ? 16.502 0.587 -2.783 1.00 82.38 173 GLY A CA 1
ATOM 1376 C C . GLY A 1 173 ? 17.278 1.910 -2.859 1.00 82.38 173 GLY A C 1
ATOM 1377 O O . GLY A 1 173 ? 17.412 2.575 -1.829 1.00 82.38 173 GLY A O 1
ATOM 1378 N N . LYS A 1 174 ? 17.755 2.305 -4.053 1.00 86.25 174 LYS A N 1
ATOM 1379 C CA . LYS A 1 174 ? 18.405 3.604 -4.315 1.00 86.25 174 LYS A CA 1
ATOM 1380 C C . LYS A 1 174 ? 17.414 4.769 -4.335 1.00 86.25 174 LYS A C 1
ATOM 1382 O O . LYS A 1 174 ? 17.805 5.911 -4.120 1.00 86.25 174 LYS A O 1
ATOM 1387 N N . TYR A 1 175 ? 16.142 4.479 -4.581 1.00 87.31 175 TYR A N 1
ATOM 1388 C CA . TYR A 1 175 ? 15.077 5.459 -4.702 1.00 87.31 175 TYR A CA 1
ATOM 1389 C C . TYR A 1 175 ? 14.250 5.446 -3.423 1.00 87.31 175 TYR A C 1
ATOM 1391 O O . TYR A 1 175 ? 13.534 4.491 -3.133 1.00 87.31 175 TYR A O 1
ATOM 1399 N N . LYS A 1 176 ? 14.368 6.506 -2.626 1.00 82.81 176 LYS A N 1
ATOM 1400 C CA . LYS A 1 176 ? 13.611 6.643 -1.381 1.00 82.81 176 LYS A CA 1
ATOM 1401 C C . LYS A 1 176 ? 12.308 7.374 -1.659 1.00 82.81 176 LYS A C 1
ATOM 1403 O O . LYS A 1 176 ? 12.306 8.595 -1.792 1.00 82.81 176 LYS A O 1
ATOM 1408 N N . ASN A 1 177 ? 11.212 6.624 -1.750 1.00 78.12 177 ASN A N 1
ATOM 1409 C CA . ASN A 1 177 ? 9.877 7.198 -1.841 1.00 78.12 177 ASN A CA 1
ATOM 1410 C C . ASN A 1 177 ? 9.259 7.263 -0.447 1.00 78.12 177 ASN A C 1
ATOM 1412 O O . ASN A 1 177 ? 8.924 6.245 0.155 1.00 78.12 177 ASN A O 1
ATOM 1416 N N . LYS A 1 178 ? 9.136 8.483 0.068 1.00 72.81 178 LYS A N 1
ATOM 1417 C CA . LYS A 1 178 ? 8.598 8.752 1.405 1.00 72.81 178 LYS A CA 1
ATOM 1418 C C . LYS A 1 178 ? 7.207 9.384 1.351 1.00 72.81 178 LYS A C 1
ATOM 1420 O O . LYS A 1 178 ? 6.731 9.914 2.346 1.00 72.81 178 LYS A O 1
ATOM 1425 N N . LEU A 1 179 ? 6.579 9.369 0.179 1.00 73.94 179 LEU A N 1
ATOM 1426 C CA . LEU A 1 179 ? 5.264 9.938 -0.064 1.00 73.94 179 LEU A CA 1
ATOM 1427 C C . LEU A 1 179 ? 4.288 8.815 -0.413 1.00 73.94 179 LEU A C 1
ATOM 1429 O O . LEU A 1 179 ? 4.663 7.830 -1.048 1.00 73.94 179 LEU A O 1
ATOM 1433 N N . LEU A 1 180 ? 3.005 8.998 -0.095 1.00 79.94 180 LEU A N 1
ATOM 1434 C CA . LEU A 1 180 ? 1.927 8.206 -0.700 1.00 79.94 180 LEU A CA 1
ATOM 1435 C C . LEU A 1 180 ? 1.662 8.694 -2.128 1.00 79.94 180 LEU A C 1
ATOM 1437 O O . LEU A 1 180 ? 0.557 9.097 -2.477 1.00 79.94 180 LEU A O 1
ATOM 1441 N N . LYS A 1 181 ? 2.709 8.703 -2.952 1.00 86.44 181 LYS A N 1
ATOM 1442 C CA . LYS A 1 181 ? 2.639 9.060 -4.362 1.00 86.44 181 LYS A CA 1
ATOM 1443 C C . LYS A 1 181 ? 3.387 8.051 -5.215 1.00 86.44 181 LYS A C 1
ATOM 1445 O O . LYS A 1 181 ? 4.465 7.613 -4.810 1.00 86.44 181 LYS A O 1
ATOM 1450 N N . PRO A 1 182 ? 2.856 7.714 -6.401 1.00 92.81 182 PRO A N 1
ATOM 1451 C CA . PRO A 1 182 ? 3.579 6.933 -7.391 1.00 92.81 182 PRO A CA 1
ATOM 1452 C C . PRO A 1 182 ? 4.935 7.552 -7.697 1.00 92.81 182 PRO A C 1
ATOM 1454 O O . PRO A 1 182 ? 4.996 8.732 -8.034 1.00 92.81 182 PRO A O 1
ATOM 1457 N N . LEU A 1 183 ? 6.004 6.761 -7.634 1.00 94.75 183 LEU A N 1
ATOM 1458 C CA . LEU A 1 183 ? 7.264 7.109 -8.281 1.00 94.75 183 LEU A CA 1
ATOM 1459 C C . LEU A 1 183 ? 7.325 6.347 -9.605 1.00 94.75 183 LEU A C 1
ATOM 1461 O O . LEU A 1 183 ? 7.495 5.128 -9.629 1.00 94.75 183 LEU A O 1
ATOM 1465 N N . LEU A 1 184 ? 7.131 7.071 -10.703 1.00 96.81 184 LEU A N 1
ATOM 1466 C CA . LEU A 1 184 ? 7.068 6.522 -12.050 1.00 96.81 184 LEU A CA 1
ATOM 1467 C C . LEU A 1 184 ? 8.456 6.524 -12.683 1.00 96.81 184 LEU A C 1
ATOM 1469 O O . LEU A 1 184 ? 9.192 7.504 -12.583 1.00 96.81 184 LEU A O 1
ATOM 1473 N N . PHE A 1 185 ? 8.772 5.433 -13.371 1.00 96.69 185 PHE A N 1
ATOM 1474 C CA . PHE A 1 185 ? 10.014 5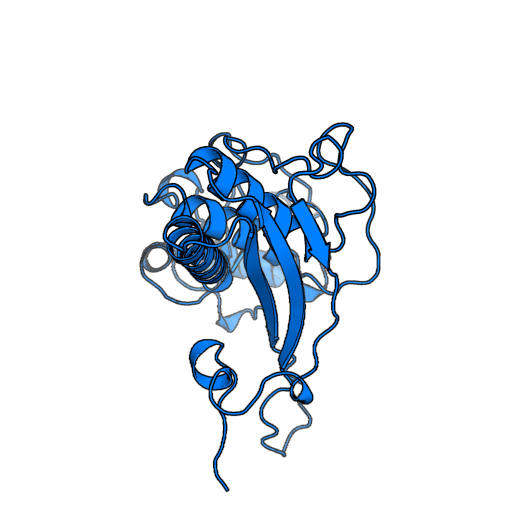.182 -14.091 1.00 96.69 185 PHE A CA 1
ATOM 1475 C C . PHE A 1 185 ? 9.686 5.148 -15.592 1.00 96.69 185 PHE A C 1
ATOM 1477 O O . PHE A 1 185 ? 9.137 4.146 -16.073 1.00 96.69 185 PHE A O 1
ATOM 1484 N N . PRO A 1 186 ? 9.921 6.262 -16.314 1.00 95.88 186 PRO A N 1
ATOM 1485 C CA . PRO A 1 186 ? 9.611 6.378 -17.737 1.00 95.88 186 PRO A CA 1
ATOM 1486 C C . PRO A 1 186 ? 10.187 5.238 -18.578 1.00 95.88 186 PRO A C 1
ATOM 1488 O O . PRO A 1 186 ? 11.124 4.558 -18.175 1.00 95.88 186 PRO A O 1
ATOM 1491 N N . ASP A 1 187 ? 9.603 4.996 -19.750 1.00 95.44 187 ASP A N 1
ATOM 1492 C CA . ASP A 1 187 ? 10.129 3.970 -20.645 1.00 95.44 187 ASP A CA 1
ATOM 1493 C C . ASP A 1 187 ? 11.511 4.389 -21.179 1.00 95.44 187 ASP A C 1
ATOM 1495 O O . ASP A 1 187 ? 11.589 5.397 -21.890 1.00 95.44 187 ASP A O 1
ATOM 1499 N N . PRO A 1 188 ? 12.595 3.653 -20.871 1.00 93.88 188 PRO A N 1
ATOM 1500 C CA . PRO A 1 188 ? 13.934 4.048 -21.292 1.00 93.88 188 PRO A CA 1
ATOM 1501 C C . PRO A 1 188 ? 14.133 3.949 -22.810 1.00 93.88 188 PRO A C 1
ATOM 1503 O O . PRO A 1 188 ? 15.016 4.618 -23.345 1.00 93.88 188 PRO A O 1
ATOM 1506 N N . ALA A 1 189 ? 13.321 3.156 -23.523 1.00 90.94 189 ALA A N 1
ATOM 1507 C CA . ALA A 1 189 ? 13.381 3.082 -24.982 1.00 90.94 189 ALA A CA 1
ATOM 1508 C C . ALA A 1 189 ? 12.793 4.339 -25.642 1.00 90.94 189 ALA A C 1
ATOM 1510 O O . ALA A 1 189 ? 13.313 4.800 -26.657 1.00 90.94 189 ALA A O 1
ATOM 1511 N N . ALA A 1 190 ? 11.743 4.917 -25.050 1.00 88.69 190 ALA A N 1
ATOM 1512 C CA . ALA A 1 190 ? 11.113 6.143 -25.543 1.00 88.69 190 ALA A CA 1
ATOM 1513 C C . ALA A 1 190 ? 11.822 7.413 -25.044 1.00 88.69 190 ALA A C 1
ATOM 1515 O O . ALA A 1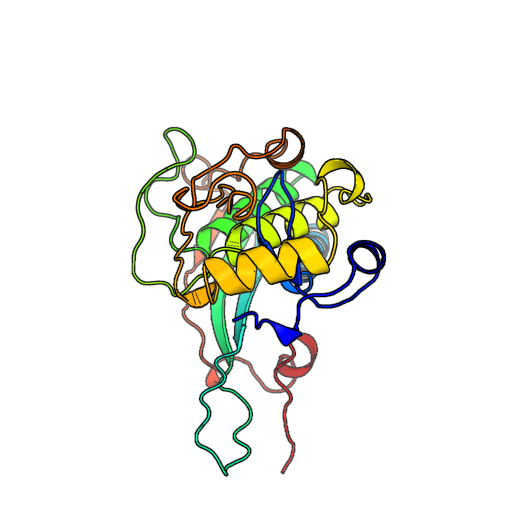 190 ? 11.881 8.417 -25.753 1.00 88.69 190 ALA A O 1
ATOM 1516 N N . HIS A 1 191 ? 12.363 7.380 -23.823 1.00 84.38 191 HIS A N 1
ATOM 1517 C CA . HIS A 1 191 ? 12.935 8.546 -23.156 1.00 84.38 191 HIS A CA 1
ATOM 1518 C C . HIS A 1 191 ? 14.219 8.189 -22.393 1.00 84.38 191 HIS A C 1
ATOM 1520 O O . HIS A 1 191 ? 14.213 8.058 -21.170 1.00 84.38 191 HIS A O 1
ATOM 1526 N N . LYS A 1 192 ? 15.336 8.069 -23.120 1.00 82.06 192 LYS A N 1
ATOM 1527 C CA . LYS A 1 192 ? 16.634 7.623 -22.577 1.00 82.06 192 LYS A CA 1
ATOM 1528 C C . LYS A 1 192 ? 17.158 8.455 -21.401 1.00 82.06 192 LYS A C 1
ATOM 1530 O O . LYS A 1 192 ? 17.785 7.894 -20.513 1.00 82.06 192 LYS A O 1
ATOM 1535 N N . ASP A 1 193 ? 16.875 9.756 -21.376 1.00 87.44 193 ASP A N 1
ATOM 1536 C CA . ASP A 1 193 ? 17.375 10.673 -20.339 1.00 87.44 193 ASP A CA 1
ATOM 1537 C C . ASP A 1 193 ? 16.320 11.017 -19.274 1.00 87.44 193 ASP A C 1
ATOM 1539 O O . ASP A 1 193 ? 16.552 11.843 -18.383 1.00 87.44 193 ASP A O 1
ATOM 1543 N N . ALA A 1 194 ? 15.128 10.414 -19.354 1.00 88.81 194 ALA A N 1
ATOM 1544 C CA . ALA A 1 194 ? 14.049 10.741 -18.437 1.00 88.81 194 ALA A CA 1
ATOM 1545 C C . ALA A 1 194 ? 14.307 10.155 -17.049 1.00 88.81 194 ALA A C 1
ATOM 1547 O O . ALA A 1 194 ? 14.480 8.951 -16.866 1.00 88.81 194 ALA A O 1
ATOM 1548 N N . LYS A 1 195 ? 14.270 11.031 -16.046 1.00 92.44 195 LYS A N 1
ATOM 1549 C CA . LYS A 1 195 ? 14.440 10.666 -14.639 1.00 92.44 195 LYS A CA 1
ATOM 1550 C C . LYS A 1 195 ? 13.120 10.174 -14.033 1.00 92.44 195 LYS A C 1
ATOM 1552 O O . LYS A 1 195 ? 12.050 10.595 -14.485 1.00 92.44 195 LYS A O 1
ATOM 1557 N N . PRO A 1 196 ? 13.173 9.336 -12.980 1.00 94.94 196 PRO A N 1
ATOM 1558 C CA . PRO A 1 196 ? 11.982 8.983 -12.224 1.00 94.94 196 PRO A CA 1
ATOM 1559 C C . PRO A 1 196 ? 11.270 10.229 -11.695 1.00 94.94 196 PRO A C 1
ATOM 1561 O O . PRO A 1 196 ? 11.916 11.176 -11.241 1.00 94.94 196 PRO A O 1
ATOM 1564 N N . ARG A 1 197 ? 9.939 10.233 -11.762 1.00 93.75 197 ARG A N 1
ATOM 1565 C CA . ARG A 1 197 ? 9.103 11.391 -11.417 1.00 93.75 197 ARG A CA 1
ATOM 1566 C C . ARG A 1 197 ? 7.871 10.973 -10.636 1.00 93.75 197 ARG A C 1
ATOM 1568 O O . ARG A 1 197 ? 7.365 9.868 -10.819 1.00 93.75 197 ARG A O 1
ATOM 1575 N N . TYR A 1 198 ? 7.369 11.866 -9.791 1.00 92.56 198 TYR A N 1
ATOM 1576 C CA . TYR A 1 198 ? 6.131 11.603 -9.072 1.00 92.56 198 TYR A CA 1
ATOM 1577 C C . TYR A 1 198 ? 4.923 11.661 -10.010 1.00 92.56 198 TYR A C 1
ATOM 1579 O O . TYR A 1 198 ? 4.827 12.548 -10.858 1.00 92.56 198 TYR A O 1
ATOM 1587 N N . GLY A 1 199 ? 4.022 10.697 -9.852 1.00 90.62 199 GLY A N 1
ATOM 1588 C CA . GLY A 1 199 ? 2.705 10.678 -10.476 1.00 90.62 199 GLY A CA 1
ATOM 1589 C C . GLY A 1 199 ? 1.600 11.056 -9.493 1.00 90.62 199 GLY A C 1
ATOM 1590 O O . GLY A 1 199 ? 1.841 11.332 -8.315 1.00 90.62 199 GLY A O 1
ATOM 1591 N N . GLU A 1 200 ? 0.366 11.019 -9.983 1.00 90.81 200 GLU A N 1
ATOM 1592 C CA . GLU A 1 200 ? -0.834 11.179 -9.167 1.00 90.81 200 GLU A CA 1
ATOM 1593 C C . GLU A 1 200 ? -1.443 9.819 -8.834 1.00 90.81 200 GLU A C 1
ATOM 1595 O O . GLU A 1 200 ? -1.472 8.918 -9.671 1.00 90.81 200 GLU A O 1
ATOM 1600 N N . LEU A 1 201 ? -1.955 9.672 -7.609 1.00 91.00 201 LEU A N 1
ATOM 1601 C CA . LEU A 1 201 ? -2.693 8.468 -7.238 1.00 91.00 201 LEU A CA 1
ATOM 1602 C C . LEU A 1 201 ? -3.981 8.355 -8.074 1.00 91.00 201 LEU A C 1
ATOM 1604 O O . LEU A 1 201 ? -4.684 9.367 -8.246 1.00 91.00 201 LEU A O 1
ATOM 1608 N N . PRO A 1 202 ? -4.343 7.140 -8.530 1.00 93.69 202 PRO A N 1
ATOM 1609 C CA . PRO A 1 202 ? -5.629 6.903 -9.173 1.00 93.69 202 PRO A CA 1
ATOM 1610 C C . PRO A 1 202 ? -6.778 7.223 -8.208 1.00 93.69 202 PRO A C 1
ATOM 1612 O O . PRO A 1 202 ? -6.607 7.199 -6.986 1.00 93.69 202 PRO A O 1
ATOM 1615 N N . SER A 1 203 ? -7.955 7.553 -8.749 1.00 91.38 203 SER A N 1
ATOM 1616 C CA . SER A 1 203 ? -9.129 7.971 -7.963 1.00 91.38 203 SER A CA 1
ATOM 1617 C C . SER A 1 203 ? -9.479 6.968 -6.869 1.00 91.38 203 SER A C 1
ATOM 1619 O O . SER A 1 203 ? -9.658 7.379 -5.725 1.00 91.38 203 SER A O 1
ATOM 1621 N N . PHE A 1 204 ? -9.462 5.669 -7.188 1.00 92.81 204 PHE A N 1
ATOM 1622 C CA . PHE A 1 204 ? -9.785 4.621 -6.225 1.00 92.81 204 PHE A CA 1
ATOM 1623 C C . PHE A 1 204 ? -8.844 4.619 -5.012 1.00 92.81 204 PHE A C 1
ATOM 1625 O O . PHE A 1 204 ? -9.275 4.286 -3.917 1.00 92.81 204 PHE A O 1
ATOM 1632 N N . MET A 1 205 ? -7.580 5.042 -5.168 1.00 92.56 205 MET A N 1
ATOM 1633 C CA . MET A 1 205 ? -6.612 5.103 -4.064 1.00 92.56 205 MET A CA 1
ATOM 1634 C C . MET A 1 205 ? -6.752 6.359 -3.190 1.00 92.56 205 MET A C 1
ATOM 1636 O O . MET A 1 205 ? -5.964 6.557 -2.264 1.00 92.56 205 MET A O 1
ATOM 1640 N N . LYS A 1 206 ? -7.755 7.201 -3.458 1.00 90.06 206 LYS A N 1
ATOM 1641 C CA . LYS A 1 206 ? -8.050 8.442 -2.724 1.00 90.06 206 LYS A CA 1
ATOM 1642 C C . LYS A 1 206 ? -9.450 8.452 -2.098 1.00 90.06 206 LYS A C 1
ATOM 1644 O O . LYS A 1 206 ? -9.844 9.454 -1.518 1.00 90.06 206 LYS A O 1
ATOM 1649 N N . GLU A 1 207 ? -10.208 7.362 -2.215 1.00 90.81 207 GLU A N 1
ATOM 1650 C CA . GLU A 1 207 ? -11.608 7.290 -1.767 1.00 90.81 207 GLU A CA 1
ATOM 1651 C C . GLU A 1 207 ? -11.772 7.269 -0.242 1.00 90.81 207 GLU A C 1
ATOM 1653 O O . GLU A 1 207 ? -12.873 7.490 0.260 1.00 90.81 207 GLU A O 1
ATOM 1658 N N . ILE A 1 208 ? -10.713 6.939 0.502 1.00 91.00 208 ILE A N 1
ATOM 1659 C CA . ILE A 1 208 ? -10.719 6.899 1.964 1.00 91.00 208 ILE A CA 1
ATOM 1660 C C . ILE A 1 208 ? -9.664 7.870 2.481 1.00 91.00 208 ILE A C 1
ATOM 1662 O O . ILE A 1 208 ? -8.481 7.745 2.174 1.00 91.00 208 ILE A O 1
ATOM 1666 N N . GLU A 1 209 ? -10.101 8.809 3.313 1.00 87.81 209 GLU A N 1
ATOM 1667 C CA . GLU A 1 209 ? -9.215 9.733 4.016 1.00 87.81 209 GLU A CA 1
ATOM 1668 C C . GLU A 1 209 ? -8.810 9.172 5.382 1.00 87.81 209 GLU A C 1
ATOM 1670 O O . GLU A 1 209 ? -9.658 8.593 6.073 1.00 87.81 209 GLU A O 1
ATOM 1675 N N . PRO A 1 210 ? -7.553 9.354 5.825 1.00 87.50 210 PRO A N 1
ATOM 1676 C CA . PRO A 1 210 ? -7.127 8.883 7.134 1.00 87.50 210 PRO A CA 1
ATOM 1677 C C . PRO A 1 210 ? -7.990 9.492 8.244 1.00 87.50 210 PRO A C 1
ATOM 1679 O O . PRO A 1 210 ? -8.538 10.593 8.128 1.00 87.50 210 PRO A O 1
ATOM 1682 N N . PHE A 1 211 ? -8.144 8.742 9.331 1.00 86.06 211 PHE A N 1
ATOM 1683 C CA . PHE A 1 211 ? -8.803 9.251 10.524 1.00 86.06 211 PHE A CA 1
ATOM 1684 C C . PHE A 1 211 ? -7.948 10.352 11.147 1.00 86.06 211 PHE A C 1
ATOM 1686 O O . PHE A 1 211 ? -6.740 10.182 11.332 1.00 86.06 211 PHE A O 1
ATOM 1693 N N . ASP A 1 212 ? -8.583 11.468 11.481 1.00 79.94 212 ASP A N 1
ATOM 1694 C CA . ASP A 1 212 ? -7.898 12.576 12.117 1.00 79.94 212 ASP A CA 1
ATOM 1695 C C . ASP A 1 212 ? -7.889 12.413 13.634 1.00 79.94 212 ASP A C 1
ATOM 1697 O O . ASP A 1 212 ? -8.844 12.726 14.337 1.00 79.94 212 ASP A O 1
ATOM 1701 N N . VAL A 1 213 ? -6.764 11.929 14.139 1.00 71.06 213 VAL A N 1
ATOM 1702 C CA . VAL A 1 213 ? -6.538 11.762 15.574 1.00 71.06 213 VAL A CA 1
ATOM 1703 C C . VAL A 1 213 ? -6.386 13.089 16.327 1.00 71.06 213 VAL A C 1
ATOM 1705 O O . VAL A 1 213 ? -6.451 13.079 17.549 1.00 71.06 213 VAL A O 1
ATOM 1708 N N . SER A 1 214 ? -6.170 14.222 15.645 1.00 65.81 214 SER A N 1
ATOM 1709 C CA . SER A 1 214 ? -6.000 15.526 16.309 1.00 65.81 214 SER A CA 1
ATOM 1710 C C . SER A 1 214 ? -7.322 16.209 16.664 1.00 65.81 214 SER A C 1
ATOM 1712 O O . SER A 1 214 ? -7.382 16.947 17.643 1.00 65.81 214 SER A O 1
ATOM 1714 N N . LEU A 1 215 ? -8.393 15.916 15.922 1.00 59.41 215 LEU A N 1
ATOM 1715 C CA . LEU A 1 215 ? -9.738 16.451 16.164 1.00 59.41 215 LEU A CA 1
ATOM 1716 C C . LEU A 1 215 ? -10.610 15.533 17.037 1.00 59.41 215 LEU A C 1
ATOM 1718 O O . LEU A 1 215 ? -11.746 15.881 17.361 1.00 59.41 215 LEU A O 1
ATOM 1722 N N . HIS A 1 216 ? -10.105 14.359 17.427 1.00 59.94 216 HIS A N 1
ATOM 1723 C CA . HIS A 1 216 ? -10.875 13.339 18.135 1.00 59.94 216 HIS A CA 1
ATOM 1724 C C . HIS A 1 216 ? -10.114 12.808 19.357 1.00 59.94 216 HIS A C 1
ATOM 1726 O O . HIS A 1 216 ? -9.129 12.090 19.224 1.00 59.94 216 HIS A O 1
ATOM 1732 N N . THR A 1 217 ? -10.633 13.074 20.561 1.00 60.31 217 THR A N 1
ATOM 1733 C CA . THR A 1 217 ? -10.117 12.537 21.841 1.00 60.31 217 THR A CA 1
ATOM 1734 C C . THR A 1 217 ? -10.410 11.045 22.046 1.00 60.31 217 THR A C 1
ATOM 1736 O O . THR A 1 217 ? -10.014 10.449 23.042 1.00 60.31 217 THR A O 1
ATOM 1739 N N . ASP A 1 218 ? -11.099 10.427 21.088 1.00 69.12 218 ASP A N 1
ATOM 1740 C CA . ASP A 1 218 ? -11.588 9.052 21.133 1.00 69.12 218 ASP A CA 1
ATOM 1741 C C . ASP A 1 218 ? -10.515 7.981 20.827 1.00 69.12 218 ASP A C 1
ATOM 1743 O O . ASP A 1 218 ? -10.818 6.781 20.828 1.00 69.12 218 ASP A O 1
ATOM 1747 N N . ILE A 1 219 ? -9.279 8.398 20.527 1.00 72.44 219 ILE A N 1
ATOM 1748 C CA . ILE A 1 219 ? -8.140 7.511 20.264 1.00 72.44 219 ILE A CA 1
ATOM 1749 C C . ILE A 1 219 ? -6.955 7.934 21.129 1.00 72.44 219 ILE A C 1
ATOM 1751 O O . ILE A 1 219 ? -6.447 9.046 21.001 1.00 72.44 219 ILE A O 1
ATOM 1755 N N . ILE A 1 220 ? -6.460 7.011 21.955 1.00 68.81 220 ILE A N 1
ATOM 1756 C CA . ILE A 1 220 ? -5.217 7.198 22.714 1.00 68.81 220 ILE A CA 1
ATOM 1757 C C . ILE A 1 220 ? -4.101 6.470 21.970 1.00 68.81 220 ILE A C 1
ATOM 1759 O O . ILE A 1 220 ? -4.202 5.272 21.695 1.00 68.81 220 ILE A O 1
ATOM 1763 N N . ILE A 1 221 ? -3.032 7.189 21.630 1.00 67.19 221 ILE A N 1
ATOM 1764 C CA . ILE A 1 221 ? -1.930 6.649 20.831 1.00 67.19 221 ILE A CA 1
ATOM 1765 C C . ILE A 1 221 ? -0.730 6.365 21.725 1.00 67.19 221 ILE A C 1
ATOM 1767 O O . ILE A 1 221 ? -0.198 7.278 22.354 1.00 67.19 221 ILE A O 1
ATOM 1771 N N . THR A 1 222 ? -0.256 5.122 21.716 1.00 60.44 222 THR A N 1
ATOM 1772 C CA . THR A 1 222 ? 0.998 4.728 22.358 1.00 60.44 222 THR A CA 1
ATOM 1773 C C . THR A 1 222 ? 1.996 4.277 21.289 1.00 60.44 222 THR A C 1
ATOM 1775 O O . THR A 1 222 ? 1.793 3.314 20.545 1.00 60.44 222 THR A O 1
ATOM 1778 N N . ASN A 1 223 ? 3.092 5.027 21.155 1.00 56.38 223 ASN A N 1
ATOM 1779 C CA . ASN A 1 223 ? 4.176 4.680 20.240 1.00 56.38 223 ASN A CA 1
ATOM 1780 C C . ASN A 1 223 ? 5.200 3.829 20.995 1.00 56.38 223 ASN A C 1
ATOM 1782 O O . ASN A 1 223 ? 5.790 4.294 21.967 1.00 56.38 223 ASN A O 1
ATOM 1786 N N . HIS A 1 224 ? 5.455 2.612 20.517 1.00 51.06 224 HIS A N 1
ATOM 1787 C CA . HIS A 1 224 ? 6.492 1.742 21.063 1.00 51.06 224 HIS A CA 1
ATOM 1788 C C . HIS A 1 224 ? 7.376 1.223 19.925 1.00 51.06 224 HIS A C 1
ATOM 1790 O O . HIS A 1 224 ? 6.888 0.670 18.941 1.00 51.06 224 HIS A O 1
ATOM 1796 N N . LYS A 1 225 ? 8.696 1.401 20.047 1.00 44.69 225 LYS A N 1
ATOM 1797 C CA . LYS A 1 225 ? 9.657 0.690 19.195 1.00 44.69 225 LYS A CA 1
ATOM 1798 C C . LYS A 1 225 ? 9.803 -0.721 19.757 1.00 44.69 225 LYS A C 1
ATOM 1800 O O . LYS A 1 225 ? 10.160 -0.852 20.921 1.00 44.69 225 LYS A O 1
ATOM 1805 N N . PHE A 1 226 ? 9.546 -1.737 18.936 1.00 43.47 226 PHE A N 1
ATOM 1806 C CA . PHE A 1 226 ? 9.659 -3.136 19.347 1.00 43.47 226 PHE A CA 1
ATOM 1807 C C . PHE A 1 226 ? 10.945 -3.780 18.826 1.00 43.47 226 PHE A C 1
ATOM 1809 O O . PHE A 1 226 ? 11.403 -3.529 17.709 1.00 43.47 226 PHE A O 1
ATOM 1816 N N . SER A 1 227 ? 11.506 -4.653 19.648 1.00 41.41 227 SER A N 1
ATOM 1817 C CA . SER A 1 227 ? 12.569 -5.604 19.353 1.00 41.41 227 SER A CA 1
ATOM 1818 C C . SER A 1 227 ? 12.004 -7.024 19.418 1.00 41.41 227 SER A C 1
ATOM 1820 O O . SER A 1 227 ? 10.972 -7.271 20.034 1.00 41.41 227 SER A O 1
ATOM 1822 N N . LYS A 1 228 ? 12.708 -8.004 18.840 1.00 40.72 228 LYS A N 1
ATOM 1823 C CA . LYS A 1 228 ? 12.334 -9.432 18.908 1.00 40.72 228 LYS A CA 1
ATOM 1824 C C . LYS A 1 228 ? 12.133 -9.939 20.354 1.00 40.72 228 LYS A C 1
ATOM 1826 O O . LYS A 1 228 ? 11.470 -10.946 20.546 1.00 40.72 228 LYS A O 1
ATOM 1831 N N . ARG A 1 229 ? 12.693 -9.237 21.350 1.00 38.50 229 ARG A N 1
ATOM 1832 C CA . ARG A 1 229 ? 12.572 -9.521 22.793 1.00 38.50 229 ARG A CA 1
ATOM 1833 C C . ARG A 1 229 ? 11.225 -9.128 23.415 1.00 38.50 229 ARG A C 1
ATOM 1835 O O . ARG A 1 229 ? 10.939 -9.573 24.517 1.00 38.50 229 ARG A O 1
ATOM 1842 N N . ASP A 1 230 ? 10.417 -8.332 22.721 1.00 38.56 230 ASP A N 1
ATOM 1843 C CA . ASP A 1 230 ? 9.181 -7.763 23.273 1.00 38.56 230 ASP A CA 1
ATOM 1844 C C . ASP A 1 230 ? 7.923 -8.576 22.913 1.00 38.56 230 ASP A C 1
ATOM 1846 O O . ASP A 1 230 ? 6.811 -8.216 23.297 1.00 38.56 230 ASP A O 1
ATOM 1850 N N . PHE A 1 231 ? 8.085 -9.671 22.164 1.00 42.16 231 PHE A N 1
ATOM 1851 C CA . PHE A 1 231 ? 7.008 -10.605 21.846 1.00 42.16 231 PHE A CA 1
ATOM 1852 C C . PHE A 1 231 ? 7.148 -11.841 22.746 1.00 42.16 231 PHE A C 1
ATOM 1854 O O . PHE A 1 231 ? 8.115 -12.586 22.573 1.00 42.16 231 PHE A O 1
ATOM 1861 N N . PRO A 1 232 ? 6.230 -12.084 23.703 1.00 33.25 232 PRO A N 1
ATOM 1862 C CA . PRO A 1 232 ? 6.240 -13.322 24.474 1.00 33.25 232 PRO A CA 1
ATOM 1863 C C . PRO A 1 232 ? 6.053 -14.526 23.538 1.00 33.25 232 PRO A C 1
ATOM 1865 O O . PRO A 1 232 ? 5.343 -14.439 22.529 1.00 33.25 232 PRO A O 1
ATOM 1868 N N . ASN A 1 233 ? 6.737 -15.628 23.862 1.00 36.94 233 ASN A N 1
ATOM 1869 C CA . ASN A 1 233 ? 6.756 -16.871 23.086 1.00 36.94 233 ASN A CA 1
ATOM 1870 C C . ASN A 1 233 ? 5.338 -17.261 22.632 1.00 36.94 233 ASN A C 1
ATOM 1872 O O . ASN A 1 233 ? 4.428 -17.350 23.455 1.00 36.94 233 ASN A O 1
ATOM 1876 N N . GLY A 1 234 ? 5.155 -17.479 21.326 1.00 37.47 234 GLY A N 1
ATOM 1877 C CA . GLY A 1 234 ? 3.889 -17.946 20.745 1.00 37.47 234 GLY A CA 1
ATOM 1878 C C . GLY A 1 234 ? 3.220 -17.014 19.729 1.00 37.47 234 GLY A C 1
ATOM 1879 O O . GLY A 1 234 ? 2.509 -17.510 18.864 1.00 37.47 234 GLY A O 1
ATOM 1880 N N . LEU A 1 235 ? 3.484 -15.700 19.736 1.00 36.97 235 LEU A N 1
ATOM 1881 C CA . LEU A 1 235 ? 2.936 -14.793 18.705 1.00 36.97 235 LEU A CA 1
ATOM 1882 C C . LEU A 1 235 ? 3.834 -14.670 17.460 1.00 36.97 235 LEU A C 1
ATOM 1884 O O . LEU A 1 235 ? 3.364 -14.284 16.397 1.00 36.97 235 LEU A O 1
ATOM 1888 N N . GLY A 1 236 ? 5.119 -15.034 17.546 1.00 33.81 236 GLY A N 1
ATOM 1889 C CA . GLY A 1 236 ? 6.079 -14.897 16.436 1.00 33.81 236 GLY A CA 1
ATOM 1890 C C . GLY A 1 236 ? 5.749 -15.724 15.183 1.00 33.81 236 GLY A C 1
ATOM 1891 O O . GLY A 1 236 ? 6.145 -15.341 14.078 1.00 33.81 236 GLY A O 1
ATOM 1892 N N . GLY A 1 237 ? 4.987 -16.813 15.345 1.00 30.55 237 GLY A N 1
ATOM 1893 C CA . GLY A 1 237 ? 4.585 -17.710 14.259 1.00 30.55 237 GLY A CA 1
ATOM 1894 C C . GLY A 1 237 ? 3.611 -17.079 13.260 1.00 30.55 237 GLY A C 1
ATOM 1895 O O . GLY A 1 237 ? 3.761 -17.289 12.058 1.00 30.55 237 GLY A O 1
ATOM 1896 N N . GLU A 1 238 ? 2.680 -16.241 13.723 1.00 35.91 238 GLU A N 1
ATOM 1897 C CA . GLU A 1 238 ? 1.687 -15.581 12.857 1.00 35.91 238 GLU A CA 1
ATOM 1898 C C . GLU A 1 238 ? 2.258 -14.367 12.105 1.00 35.91 238 GLU A C 1
ATOM 1900 O O . GLU A 1 238 ? 1.743 -13.981 11.058 1.00 35.91 238 GLU A O 1
ATOM 1905 N N . PHE A 1 239 ? 3.375 -13.802 12.580 1.00 37.28 239 PHE A N 1
ATOM 1906 C CA . PHE A 1 239 ? 4.034 -12.629 11.985 1.00 37.28 239 PHE A CA 1
ATOM 1907 C C . PHE A 1 239 ? 5.254 -12.976 11.110 1.00 37.28 239 PHE A C 1
ATOM 1909 O O . PHE A 1 239 ? 6.034 -12.095 10.741 1.00 37.28 239 PHE A O 1
ATOM 1916 N N . GLY A 1 240 ? 5.450 -14.257 10.767 1.00 32.91 240 GLY A N 1
ATOM 1917 C CA . GLY A 1 240 ? 6.482 -14.700 9.819 1.00 32.91 240 GLY A CA 1
ATOM 1918 C C . GLY A 1 240 ? 7.932 -14.641 10.327 1.00 32.91 240 GLY A C 1
ATOM 1919 O O . GLY A 1 240 ? 8.867 -14.786 9.528 1.00 32.91 240 GLY A O 1
ATOM 1920 N N . CYS A 1 241 ? 8.154 -14.461 11.633 1.00 33.22 241 CYS A N 1
ATOM 1921 C CA . CYS A 1 241 ? 9.476 -14.606 12.244 1.00 33.22 241 CYS A CA 1
ATOM 1922 C C . CYS A 1 241 ? 9.540 -15.985 12.913 1.00 33.22 241 CYS A C 1
ATOM 1924 O O . CYS A 1 241 ? 9.133 -16.159 14.055 1.00 33.22 241 CYS A O 1
ATOM 1926 N N . VAL A 1 242 ? 10.046 -16.969 12.164 1.00 29.08 242 VAL A N 1
ATOM 1927 C CA . VAL A 1 242 ? 10.166 -18.365 12.607 1.00 29.08 242 VAL A CA 1
ATOM 1928 C C . VAL A 1 242 ? 10.936 -18.446 13.931 1.00 29.08 242 VAL A C 1
ATOM 1930 O O . VAL A 1 242 ? 12.077 -17.985 14.042 1.00 29.08 242 VAL A O 1
ATOM 1933 N N . GLU A 1 243 ? 10.287 -19.038 14.927 1.00 29.94 243 GLU A N 1
ATOM 1934 C CA . GLU A 1 243 ? 10.879 -19.546 16.158 1.00 29.94 243 GLU A CA 1
ATOM 1935 C C . GLU A 1 243 ? 11.562 -20.877 15.809 1.00 29.94 243 GLU A C 1
ATOM 1937 O O . GLU A 1 243 ? 10.892 -21.835 15.429 1.00 29.94 243 GLU A O 1
ATOM 1942 N N . LYS A 1 244 ? 12.898 -20.949 15.866 1.00 27.66 244 LYS A N 1
ATOM 1943 C CA . LYS A 1 244 ? 13.562 -22.256 15.946 1.00 27.66 244 LYS A CA 1
ATOM 1944 C C . LYS A 1 244 ? 13.580 -22.635 17.423 1.00 27.66 244 LYS A C 1
ATOM 1946 O O . LYS A 1 244 ? 14.257 -21.969 18.205 1.00 27.66 244 LYS A O 1
ATOM 1951 N N . ARG A 1 245 ? 12.830 -23.678 17.794 1.00 26.20 245 ARG A N 1
ATOM 1952 C CA . ARG A 1 245 ? 13.194 -24.474 18.971 1.00 26.20 245 ARG A CA 1
ATOM 1953 C C . ARG A 1 245 ? 14.547 -25.124 18.683 1.00 26.20 245 ARG A C 1
ATOM 1955 O O . ARG A 1 245 ? 14.810 -25.473 17.532 1.00 26.20 245 ARG A O 1
ATOM 1962 N N . LEU A 1 246 ? 15.364 -25.137 19.733 1.00 31.94 246 LEU A N 1
ATOM 1963 C CA . LEU A 1 246 ? 16.761 -25.567 19.797 1.00 31.94 246 LEU A CA 1
ATOM 1964 C C . LEU A 1 246 ? 17.030 -26.869 19.037 1.00 31.94 246 LEU A C 1
ATOM 1966 O O . LEU A 1 246 ? 16.189 -27.788 19.151 1.00 31.94 246 LEU A O 1
#

Sequence (246 aa):
MSKRSDIIDPSDAPVKASGLVYSEVIGWIDLGHARGDDIRAVLHQMQVGERSNEPYYRVVYTQTMRKTKGLKGLDTSGVCVGQAVIWLIKKGRPLHQRHRIALAMMMKVAPVFEGMQKKWYGWATDSGFSAEDLVSNLLGFYRAVRPKNYFPELKLVSRAKAIERWNHYGSLGKYKNKLLKPLLFPDPAAHKDAKPRYGELPSFMKEIEPFDVSLHTDIIITNHKFSKRDFPNGLGGEFGCVEKRL

Solvent-accessible surface area (backbone atoms only — not comparable to full-atom values): 14548 Å² total; per-residue (Å²): 121,83,54,82,84,37,55,42,54,54,87,48,57,90,77,43,76,56,39,32,44,34,22,81,51,47,12,45,34,37,33,52,51,32,56,13,60,64,49,46,53,39,52,48,40,48,56,55,34,60,70,46,94,51,70,53,31,75,39,64,48,69,49,78,41,71,45,80,77,82,58,94,90,60,96,63,82,56,61,60,52,36,48,39,41,37,36,37,38,45,52,83,66,54,71,70,54,49,54,15,41,51,47,32,52,58,44,55,69,39,65,50,65,67,74,83,82,79,78,93,68,81,66,74,67,98,70,87,48,24,42,24,50,50,44,9,38,52,49,0,40,46,37,48,80,52,80,61,88,60,66,86,80,29,54,60,45,54,43,67,60,38,49,51,40,40,72,74,76,45,63,46,74,81,38,72,37,82,48,90,40,15,47,31,71,56,57,52,89,85,36,76,84,57,67,72,42,79,46,65,68,56,70,81,79,61,76,70,64,59,46,64,66,90,86,34,91,59,50,50,79,48,83,50,88,54,55,78,86,73,59,68,92,79,58,44,66,85,72,74,50,81,78,78,78,132

Nearest PDB structures (foldseek):
  1la2-assembly1_C  TM=3.956E-01  e=2.229E+00  Saccharomyces cerevisiae
  1yc9-assembly1_A-3  TM=2.132E-01  e=6.063E-01  Vibrio cholerae
  5iuy-assembly1_A  TM=1.501E-01  e=4.533E+00  Pseudomonas aeruginosa PAO1
  4k7r-assembly1_A  TM=1.702E-01  e=7.721E+00  Escherichia coli K-12

Mean predicted aligned error: 10.33 Å

Foldseek 3Di:
DDDLVLQDFLVCLQPDCFGWFAFQFFGIATSVLLQLPLVLQQLVQLVVQLPDPDQKGKGKRKDWDFDDPDDPPDPDQTFTFMFMKIKIFGHDDDLLLSLLASVQRLCVSQQNPDPPPDPFDDDGDDDQDFQHNLLSNLSSSLCNSPPDDCSVVGHIDGSVQRSQLCVLVHDRSVHDDSGNWGFHRDRCVVPVPDDTDTDHHDPSSVPRHHDDPPVDPRMDIDGDRDGPVVDPPPPCVVVPRDDDDD